Protein AF-A0A0F9GWJ4-F1 (afdb_monomer)

Mean predicted aligned error: 9.99 Å

Solvent-accessible surface area (backbone atoms only — not comparable to full-atom values): 14730 Å² total; per-residue (Å²): 130,81,47,69,64,54,53,50,53,49,40,57,47,29,61,54,51,45,56,40,60,73,47,30,56,54,44,42,51,36,42,28,70,36,52,95,46,54,58,68,39,32,40,27,42,35,68,70,40,63,84,60,78,48,73,39,38,70,67,55,36,47,72,62,52,23,44,72,47,91,86,64,80,62,38,60,34,72,42,83,43,76,50,74,48,76,45,79,54,97,89,40,81,43,80,50,72,52,69,51,71,43,76,45,56,28,39,37,55,91,45,39,50,65,54,84,70,79,74,71,88,72,66,75,47,82,76,56,52,92,50,57,48,58,52,54,51,48,47,36,47,73,72,61,25,46,79,42,48,75,87,72,94,69,88,60,63,49,50,64,50,96,56,33,37,38,41,45,65,87,46,54,63,64,56,38,33,51,38,52,40,24,36,48,20,35,57,61,60,65,66,61,92,91,58,66,60,67,60,52,52,39,39,9,51,52,14,21,49,24,48,38,42,52,46,64,36,72,52,68,86,78,76,45,93,53,59,77,77,55,58,62,55,63,56,53,63,75,37,38,65,50,30,46,52,24,27,36,56,53,48,55,44,47,54,56,50,66,76,74,110

pLDDT: mean 81.12, std 15.19, range [34.44, 97.75]

Secondary structure (DSSP, 8-state):
---HHHHHHHHHHHHHHTTSHHHHHHHHHHHHHTTTS-HHHHHHHHHH-TT---EEEHHHHHHTTEEEPTTPPPEEEEEEEEEEEEEEETTEEEEEEEEEEEEEEEEEGGGEEESPPPPP------SS-TTHHHHHHHHHHHTTPEEE----S--SSEEEETTEEEE-TTS-HHHHHHHHHHHHHHHHTT--TTS-HHHHHHHHHHHHHHHHHHTT---HHHH-TTGGGS--HHHHHHHHHHHHHHHHHHHHHHHHHHHH-

Sequence (261 aa):
MDSRAAIIERLERGFQEVQDSERFQDYLSTCARFHNYSAHNTILIWSQHPTATRVAGFHTWRKLGRHVLKGEKGIGILAPRPYRRTEEKDGEEEVIEGCYFKPVHVFDVSQTDGKELPAAPVTELDGSDDGLFASLAAIATGEGIALDRTPNASSANGFYRPGTIWVKPEASPLMATKTLAHELGHHFAGHVSGQCRGEQETIAEAVAYIVLAYVGIDAGSYSFGYLASWSDPKVFRAKLGEIHAAANRIIDGLETYAEAA

InterPro domains:
  IPR013610 ArdC, N-terminal ssDNA binding domain [PF08401] (6-107)

Nearest PDB structures (foldseek):
  6i89-assembly1_A  TM=5.993E-01  e=3.970E-09  Escherichia coli
  8slm-assembly1_A-2  TM=5.069E-01  e=6.443E-02  Deinococcus geothermalis DSM 11300
  8ekm-assembly1_E  TM=4.709E-01  e=8.933E+00  Clostridioides difficile R20291
  5m3h-assembly1_B  TM=2.096E-01  e=1.617E+00  Influenza A virus

Organism: NCBI:txid412755

Foldseek 3Di:
DCPPVNLVVLLVVLLVQCLPLVLVLLLLLLLLQPLVDALSQSSLCCSVPSPFRDKDAQVVCVVVFKHFDPPDDFRKGWDKDWDWDWDQDPNDTDIDIDIDTDIDTIDGPVRIDGDDDPDDPLPPPVLDLVCLLVLLCVLCVVVQAAEAADDDPDPDQWAEDVRYIYGHNPDDSVSSNLSSQLNLQLVQLVHDPPDDPLLSSLLSNSLSSSLCSNNVNPPPVPDDPCNNPRDPSVSCSVCVSSSSRSSSSSVVSSVVVVVVD

Radius of gyration: 20.89 Å; Cα contacts (8 Å, |Δi|>4): 362; chains: 1; bounding box: 52×51×59 Å

Structure (mmCIF, N/CA/C/O backbone):
data_AF-A0A0F9GWJ4-F1
#
_entry.id   AF-A0A0F9GWJ4-F1
#
loop_
_atom_site.group_PDB
_atom_site.id
_atom_site.type_symbol
_atom_site.label_atom_id
_atom_site.label_alt_id
_atom_site.label_comp_id
_atom_site.label_asym_id
_atom_site.label_entity_id
_atom_site.label_seq_id
_atom_site.pdbx_PDB_ins_code
_atom_site.Cartn_x
_atom_site.Cartn_y
_atom_site.Cartn_z
_atom_site.occupancy
_atom_site.B_iso_or_equiv
_atom_site.auth_seq_id
_atom_site.auth_comp_id
_atom_site.auth_asym_id
_atom_site.auth_atom_id
_atom_site.pdbx_PDB_model_num
ATOM 1 N N . MET A 1 1 ? -11.751 -6.708 26.544 1.00 43.91 1 MET A N 1
ATOM 2 C CA . MET A 1 1 ? -11.306 -5.422 25.968 1.00 43.91 1 MET A CA 1
ATOM 3 C C . MET A 1 1 ? -9.815 -5.554 25.745 1.00 43.91 1 MET A C 1
ATOM 5 O O . MET A 1 1 ? -9.105 -5.599 26.740 1.00 43.91 1 MET A O 1
ATOM 9 N N . ASP A 1 2 ? -9.349 -5.693 24.502 1.00 57.19 2 ASP A N 1
ATOM 10 C CA . ASP A 1 2 ? -7.904 -5.612 24.251 1.00 57.19 2 ASP A CA 1
ATOM 11 C C . ASP A 1 2 ? -7.466 -4.177 24.575 1.00 57.19 2 ASP A C 1
ATOM 13 O O . ASP A 1 2 ? -7.995 -3.205 24.026 1.00 57.19 2 ASP A O 1
ATOM 17 N N . SER A 1 3 ? -6.585 -4.039 25.565 1.00 75.50 3 SER A N 1
ATOM 18 C CA . SER A 1 3 ? -6.035 -2.748 25.967 1.00 75.50 3 SER A CA 1
ATOM 19 C C . SER A 1 3 ? -5.199 -2.173 24.816 1.00 75.50 3 SER A C 1
ATOM 21 O O . SER A 1 3 ? -4.724 -2.905 23.948 1.00 75.50 3 SER A O 1
ATOM 23 N N . ARG A 1 4 ? -4.972 -0.851 24.792 1.00 75.88 4 ARG A N 1
ATOM 24 C CA . ARG A 1 4 ? -4.049 -0.229 23.820 1.00 75.88 4 ARG A CA 1
ATOM 25 C C . ARG A 1 4 ? -2.688 -0.943 23.798 1.00 75.88 4 ARG A C 1
ATOM 27 O O . ARG A 1 4 ? -2.120 -1.104 22.727 1.00 75.88 4 ARG A O 1
ATOM 34 N N . ALA A 1 5 ? -2.216 -1.401 24.959 1.00 78.00 5 ALA A N 1
ATOM 35 C CA . ALA A 1 5 ? -0.990 -2.180 25.084 1.00 78.00 5 ALA A CA 1
ATOM 36 C C . ALA A 1 5 ? -1.065 -3.521 24.334 1.00 78.00 5 ALA A C 1
ATOM 38 O O . ALA A 1 5 ? -0.146 -3.830 23.591 1.00 78.00 5 ALA A O 1
ATOM 39 N N . ALA A 1 6 ? -2.172 -4.264 24.436 1.00 79.94 6 ALA A N 1
ATOM 40 C CA . ALA A 1 6 ? -2.344 -5.533 23.722 1.00 79.94 6 ALA A CA 1
ATOM 41 C C . ALA A 1 6 ? -2.355 -5.363 22.190 1.00 79.94 6 ALA A C 1
ATOM 43 O O . ALA A 1 6 ? -1.804 -6.192 21.468 1.00 79.94 6 ALA A O 1
ATOM 44 N N . ILE A 1 7 ? -2.939 -4.270 21.679 1.00 78.50 7 ILE A N 1
ATOM 45 C CA . ILE A 1 7 ? -2.887 -3.947 20.242 1.00 78.50 7 ILE A CA 1
ATOM 46 C C . ILE A 1 7 ? -1.464 -3.591 19.802 1.00 78.50 7 ILE A C 1
ATOM 48 O O . ILE A 1 7 ? -1.045 -4.010 18.728 1.00 78.50 7 ILE A O 1
ATOM 52 N N . ILE A 1 8 ? -0.711 -2.854 20.624 1.00 73.81 8 ILE A N 1
ATOM 53 C CA . ILE A 1 8 ? 0.695 -2.532 20.339 1.00 73.81 8 ILE A CA 1
ATOM 54 C C . ILE A 1 8 ? 1.556 -3.803 20.359 1.00 73.81 8 ILE A C 1
ATOM 56 O O . ILE A 1 8 ? 2.319 -4.025 19.427 1.00 73.81 8 ILE A O 1
ATOM 60 N N . GLU A 1 9 ? 1.383 -4.678 21.348 1.00 79.31 9 GLU A N 1
ATOM 61 C CA . GLU A 1 9 ? 2.102 -5.955 21.421 1.00 79.31 9 GLU A CA 1
ATOM 62 C C . GLU A 1 9 ? 1.785 -6.849 20.210 1.00 79.31 9 GLU A C 1
ATOM 64 O O . GLU A 1 9 ? 2.671 -7.474 19.626 1.00 79.31 9 GLU A O 1
ATOM 69 N N . ARG A 1 10 ? 0.517 -6.890 19.778 1.00 82.00 10 ARG A N 1
ATOM 70 C CA . ARG A 1 10 ? 0.129 -7.633 18.572 1.00 82.00 10 ARG A CA 1
ATOM 71 C C . ARG A 1 10 ? 0.742 -7.037 17.313 1.00 82.00 10 ARG A C 1
ATOM 73 O O . ARG A 1 10 ? 1.196 -7.788 16.459 1.00 82.00 10 ARG A O 1
ATOM 80 N N . LEU A 1 11 ? 0.774 -5.714 17.207 1.00 72.81 11 LEU A N 1
ATOM 81 C CA . LEU A 1 11 ? 1.446 -5.025 16.114 1.00 72.81 11 LEU A CA 1
ATOM 82 C C . LEU A 1 11 ? 2.938 -5.397 16.073 1.00 72.81 11 LEU A C 1
ATOM 84 O O . LEU A 1 11 ? 3.443 -5.769 15.019 1.00 72.81 11 LEU A O 1
ATOM 88 N N . GLU A 1 12 ? 3.630 -5.362 17.215 1.00 72.50 12 GLU A N 1
ATOM 89 C CA . GLU A 1 12 ? 5.045 -5.740 17.328 1.00 72.50 12 GLU A CA 1
ATOM 90 C C . GLU A 1 12 ? 5.312 -7.198 16.948 1.00 72.50 12 GLU A C 1
ATOM 92 O O . GLU A 1 12 ? 6.316 -7.475 16.290 1.00 72.50 12 GLU A O 1
ATOM 97 N N . ARG A 1 13 ? 4.410 -8.107 17.328 1.00 78.75 13 ARG A N 1
ATOM 98 C CA . ARG A 1 13 ? 4.458 -9.523 16.950 1.00 78.75 13 ARG A CA 1
ATOM 99 C C . ARG A 1 13 ? 4.202 -9.725 15.463 1.00 78.75 13 ARG A C 1
ATOM 101 O O . ARG A 1 13 ? 4.962 -10.433 14.820 1.00 78.75 13 ARG A O 1
ATOM 108 N N . GLY A 1 14 ? 3.209 -9.040 14.896 1.00 71.25 14 GLY A N 1
ATOM 109 C CA . GLY A 1 14 ? 2.966 -9.051 13.455 1.00 71.25 14 GLY A CA 1
ATOM 110 C C . GLY A 1 14 ? 4.211 -8.608 12.684 1.00 71.25 14 GLY A C 1
ATOM 111 O O . GLY A 1 14 ? 4.626 -9.272 11.744 1.00 71.25 14 GLY A O 1
ATOM 112 N N . PHE A 1 15 ? 4.902 -7.565 13.150 1.00 69.06 15 PHE A N 1
ATOM 113 C CA . PHE A 1 15 ? 6.192 -7.169 12.578 1.00 69.06 15 PHE A CA 1
ATOM 114 C C . PHE A 1 15 ? 7.291 -8.241 12.673 1.00 69.06 15 PHE A C 1
ATOM 116 O O . PHE A 1 15 ? 8.196 -8.222 11.844 1.00 69.06 15 PHE A O 1
ATOM 123 N N . GLN A 1 16 ? 7.274 -9.112 13.686 1.00 70.44 16 GLN A N 1
ATOM 124 C CA . GLN A 1 16 ? 8.218 -10.231 13.803 1.00 70.44 16 GLN A CA 1
ATOM 125 C C . GLN A 1 16 ? 7.841 -11.375 12.857 1.00 70.44 16 GLN A C 1
ATOM 127 O O . GLN A 1 16 ? 8.712 -11.913 12.193 1.00 70.44 16 GLN A O 1
ATOM 132 N N . GLU A 1 17 ? 6.555 -11.703 12.743 1.00 71.25 17 GLU A N 1
ATOM 133 C CA . GLU A 1 17 ? 6.066 -12.782 11.874 1.00 71.25 17 GLU A CA 1
ATOM 134 C C . G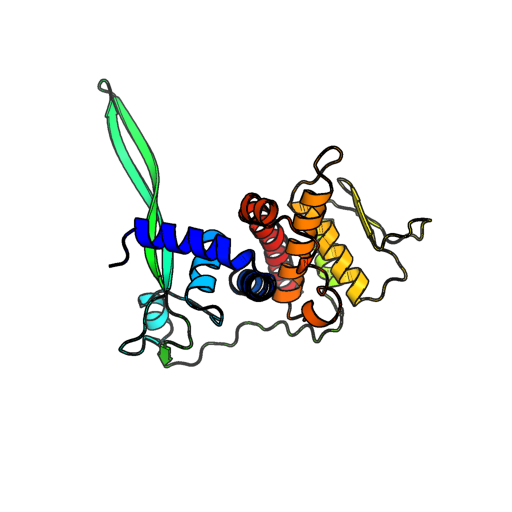LU A 1 17 ? 6.270 -12.469 10.384 1.00 71.25 17 GLU A C 1
ATOM 136 O O . GLU A 1 17 ? 6.549 -13.366 9.600 1.00 71.25 17 GLU A O 1
ATOM 141 N N . VAL A 1 18 ? 6.208 -11.194 9.982 1.00 66.44 18 VAL A N 1
ATOM 142 C CA . VAL A 1 18 ? 6.538 -10.759 8.609 1.00 66.44 18 VAL A CA 1
ATOM 143 C C . VAL A 1 18 ? 7.999 -11.069 8.238 1.00 66.44 18 VAL A C 1
ATOM 145 O O . VAL A 1 18 ? 8.335 -11.101 7.060 1.00 66.44 18 VAL A O 1
ATOM 148 N N . GLN A 1 19 ? 8.880 -11.321 9.213 1.00 63.44 19 GLN A N 1
ATOM 149 C CA . GLN A 1 19 ? 10.277 -11.683 8.952 1.00 63.44 19 GLN A CA 1
ATOM 150 C C . GLN A 1 19 ? 10.434 -13.124 8.438 1.00 63.44 19 GLN A C 1
ATOM 152 O O . GLN A 1 19 ? 11.491 -13.461 7.901 1.00 63.44 19 GLN A O 1
ATOM 157 N N . ASP A 1 20 ? 9.389 -13.949 8.549 1.00 64.62 20 ASP A N 1
ATOM 158 C CA . ASP A 1 20 ? 9.350 -15.292 7.984 1.00 64.62 20 ASP A CA 1
ATOM 159 C C . ASP A 1 20 ? 8.936 -15.224 6.504 1.00 64.62 20 ASP A C 1
ATOM 161 O O . ASP A 1 20 ? 7.876 -14.705 6.159 1.00 64.62 20 ASP A O 1
ATOM 165 N N . SER A 1 21 ? 9.764 -15.760 5.603 1.00 59.50 21 SER A N 1
ATOM 166 C CA . SER A 1 21 ? 9.603 -15.562 4.148 1.00 59.50 21 SER A CA 1
ATOM 167 C C . SER A 1 21 ? 8.242 -15.978 3.557 1.00 59.50 21 SER A C 1
ATOM 169 O O . SER A 1 21 ? 7.757 -15.316 2.643 1.00 59.50 21 SER A O 1
ATOM 171 N N . GLU A 1 22 ? 7.592 -17.020 4.086 1.00 65.31 22 GLU A N 1
ATOM 172 C CA . GLU A 1 22 ? 6.240 -17.422 3.658 1.00 65.31 22 GLU A CA 1
ATOM 173 C C . GLU A 1 22 ? 5.179 -16.413 4.129 1.00 65.31 22 GLU A C 1
ATOM 175 O O . GLU A 1 22 ? 4.321 -15.977 3.364 1.00 65.31 22 GLU A O 1
ATOM 180 N N . ARG A 1 23 ? 5.290 -15.956 5.381 1.00 71.88 23 ARG A N 1
ATOM 181 C CA . ARG A 1 23 ? 4.406 -14.946 5.983 1.00 71.88 23 ARG A CA 1
ATOM 182 C C . ARG A 1 23 ? 4.552 -13.580 5.321 1.00 71.88 23 ARG A C 1
ATOM 184 O O . ARG A 1 23 ? 3.590 -12.816 5.254 1.00 71.88 23 ARG A O 1
ATOM 191 N N . PHE A 1 24 ? 5.739 -13.286 4.810 1.00 69.19 24 PHE A N 1
ATOM 192 C CA . PHE A 1 24 ? 6.038 -12.058 4.094 1.00 69.19 24 PHE A CA 1
ATOM 193 C C . PHE A 1 24 ? 5.190 -11.898 2.824 1.00 69.19 24 PHE A C 1
ATOM 195 O O . PHE A 1 24 ? 4.622 -10.832 2.596 1.00 69.19 24 PHE A O 1
ATOM 202 N N . GLN A 1 25 ? 5.043 -12.957 2.023 1.00 69.56 25 GLN A N 1
ATOM 203 C CA . GLN A 1 25 ? 4.233 -12.913 0.798 1.00 69.56 25 GLN A CA 1
ATOM 204 C C . GLN A 1 25 ? 2.742 -12.720 1.106 1.00 69.56 25 GLN A C 1
ATOM 206 O O . GLN A 1 25 ? 2.075 -11.893 0.473 1.00 69.56 25 GLN A O 1
ATOM 211 N N . ASP A 1 26 ? 2.232 -13.412 2.130 1.00 74.62 26 ASP A N 1
ATOM 212 C CA . ASP A 1 26 ? 0.865 -13.215 2.630 1.00 74.62 26 ASP A CA 1
ATOM 213 C C . ASP A 1 26 ? 0.637 -11.761 3.065 1.00 74.62 26 ASP A C 1
ATOM 215 O O . ASP A 1 26 ? -0.412 -11.162 2.795 1.00 74.62 26 ASP A O 1
ATOM 219 N N . TYR A 1 27 ? 1.632 -11.181 3.738 1.00 77.88 27 TYR A N 1
ATOM 220 C CA . TYR A 1 27 ? 1.588 -9.805 4.201 1.00 77.88 27 TYR A CA 1
ATOM 221 C C . TYR A 1 27 ? 1.575 -8.802 3.044 1.00 77.88 27 TYR A C 1
ATOM 223 O O . TYR A 1 27 ? 0.693 -7.944 3.005 1.00 77.88 27 TYR A O 1
ATOM 231 N N . LEU A 1 28 ? 2.478 -8.925 2.068 1.00 73.88 28 LEU A N 1
ATOM 232 C CA . LEU A 1 28 ? 2.501 -8.033 0.905 1.00 73.88 28 LEU A CA 1
ATOM 233 C C . LEU A 1 28 ? 1.197 -8.109 0.096 1.00 73.88 28 LEU A C 1
ATOM 235 O O . LEU A 1 28 ? 0.666 -7.086 -0.336 1.00 73.88 28 LEU A O 1
ATOM 239 N N . SER A 1 29 ? 0.622 -9.307 -0.024 1.00 77.31 29 SER A N 1
ATOM 240 C CA . SER A 1 29 ? -0.698 -9.500 -0.636 1.00 77.31 29 SER A CA 1
ATOM 241 C C . SER A 1 29 ? -1.808 -8.805 0.166 1.00 77.31 29 SER A C 1
ATOM 243 O O . SER A 1 29 ? -2.801 -8.339 -0.389 1.00 77.31 29 SER A O 1
ATOM 245 N N . THR A 1 30 ? -1.645 -8.699 1.486 1.00 81.69 30 THR A N 1
ATOM 246 C CA . THR A 1 30 ? -2.564 -7.963 2.362 1.00 81.69 30 THR A CA 1
ATOM 247 C C . THR A 1 30 ? -2.394 -6.447 2.224 1.00 81.69 30 THR A C 1
ATOM 249 O O . THR A 1 30 ? -3.397 -5.736 2.233 1.00 81.69 30 THR A O 1
ATOM 252 N N . CYS A 1 31 ? -1.173 -5.941 2.017 1.00 77.94 31 CYS A N 1
ATOM 253 C CA . CYS A 1 31 ? -0.935 -4.532 1.676 1.00 77.94 31 CYS A CA 1
ATOM 254 C C . CYS A 1 31 ? -1.663 -4.122 0.399 1.00 77.94 31 CYS A C 1
ATOM 256 O O . CYS A 1 31 ? -2.312 -3.083 0.389 1.00 77.94 31 CYS A O 1
ATOM 258 N N . ALA A 1 32 ? -1.627 -4.964 -0.634 1.00 77.75 32 ALA A N 1
ATOM 259 C CA . ALA A 1 32 ? -2.373 -4.725 -1.864 1.00 77.75 32 ALA A CA 1
ATOM 260 C C . ALA A 1 32 ? -3.888 -4.587 -1.601 1.00 77.75 32 ALA A C 1
ATOM 262 O O . ALA A 1 32 ? -4.515 -3.603 -1.995 1.00 77.75 32 ALA A O 1
ATOM 263 N N . ARG A 1 33 ? -4.477 -5.527 -0.846 1.00 82.69 33 ARG A N 1
ATOM 264 C CA . ARG A 1 33 ? -5.917 -5.514 -0.514 1.00 82.69 33 ARG A CA 1
ATOM 265 C C . ARG A 1 33 ? -6.341 -4.327 0.354 1.00 82.69 33 ARG A C 1
ATOM 267 O O . ARG A 1 33 ? -7.445 -3.814 0.195 1.00 82.69 33 ARG A O 1
ATOM 274 N N . PHE A 1 34 ? -5.490 -3.903 1.286 1.00 84.06 34 PHE A N 1
ATOM 275 C CA . PHE A 1 34 ? -5.794 -2.853 2.261 1.00 84.06 34 PHE A CA 1
ATOM 276 C C . PHE A 1 34 ? -4.924 -1.603 2.074 1.00 84.06 34 PHE A C 1
ATOM 278 O O . PHE A 1 34 ? -4.597 -0.946 3.059 1.00 84.06 34 PHE A O 1
ATOM 285 N N . HIS A 1 35 ? -4.596 -1.233 0.832 1.00 79.69 35 HIS A N 1
ATOM 286 C CA . HIS A 1 35 ? -3.796 -0.039 0.510 1.00 79.69 35 HIS A CA 1
ATOM 287 C C . HIS A 1 35 ? -4.394 1.252 1.116 1.00 79.69 35 HIS A C 1
ATOM 289 O O . HIS A 1 35 ? -3.665 2.122 1.583 1.00 79.69 35 HIS A O 1
ATOM 295 N N . ASN A 1 36 ? -5.723 1.325 1.260 1.00 77.88 36 ASN A N 1
ATOM 296 C CA . ASN A 1 36 ? -6.437 2.422 1.932 1.00 77.88 36 ASN A CA 1
ATOM 297 C C . ASN A 1 36 ? -6.301 2.461 3.474 1.00 77.88 36 ASN A C 1
ATOM 299 O O . ASN A 1 36 ? -6.804 3.378 4.130 1.00 77.88 36 ASN A O 1
ATOM 303 N N . TYR A 1 37 ? -5.656 1.469 4.089 1.00 83.06 37 TYR A N 1
ATOM 304 C CA . TYR A 1 37 ? -5.325 1.457 5.514 1.00 83.06 37 TYR A CA 1
ATOM 305 C C . TYR A 1 37 ? -3.866 1.872 5.731 1.00 83.06 37 TYR A C 1
ATOM 307 O O . TYR A 1 37 ? -3.023 1.778 4.850 1.00 83.06 37 TYR A O 1
ATOM 315 N N . SER A 1 38 ? -3.537 2.341 6.937 1.00 79.81 38 SER A N 1
ATOM 316 C CA . SER A 1 38 ? -2.134 2.582 7.291 1.00 79.81 38 SER A CA 1
ATOM 317 C C . SER A 1 38 ? -1.373 1.261 7.406 1.00 79.81 38 SER A C 1
ATOM 319 O O . SER A 1 38 ? -1.942 0.280 7.876 1.00 79.81 38 SER A O 1
ATOM 321 N N . ALA A 1 39 ? -0.067 1.258 7.126 1.00 76.38 39 ALA A N 1
ATOM 322 C CA . ALA A 1 39 ? 0.791 0.075 7.271 1.00 76.38 39 ALA A CA 1
ATOM 323 C C . ALA A 1 39 ? 0.622 -0.660 8.619 1.00 76.38 39 ALA A C 1
ATOM 325 O O . ALA A 1 39 ? 0.576 -1.888 8.676 1.00 76.38 39 ALA A O 1
ATOM 326 N N . HIS A 1 40 ? 0.461 0.099 9.710 1.00 81.00 40 HIS A N 1
ATOM 327 C CA . HIS A 1 40 ? 0.184 -0.447 11.040 1.00 81.00 40 HIS A CA 1
ATOM 328 C C . HIS A 1 40 ? -1.163 -1.178 11.106 1.00 81.00 40 HIS A C 1
ATOM 330 O O . HIS A 1 40 ? -1.248 -2.271 11.660 1.00 81.00 40 HIS A O 1
ATOM 336 N N . ASN A 1 41 ? -2.220 -0.588 10.545 1.00 87.88 41 ASN A N 1
ATOM 337 C CA . ASN A 1 41 ? -3.526 -1.233 10.491 1.00 87.88 41 ASN A CA 1
ATOM 338 C C . ASN A 1 41 ? -3.530 -2.422 9.525 1.00 87.88 41 ASN A C 1
ATOM 340 O O . ASN A 1 41 ? -4.162 -3.422 9.839 1.00 87.88 41 ASN A O 1
ATOM 344 N N . THR A 1 42 ? -2.779 -2.364 8.427 1.00 88.06 42 THR A N 1
ATOM 345 C CA . THR A 1 42 ? -2.577 -3.488 7.506 1.00 88.06 42 THR A CA 1
ATOM 346 C C . THR A 1 42 ? -1.923 -4.676 8.217 1.00 88.06 42 THR A C 1
ATOM 348 O O . THR A 1 42 ? -2.442 -5.786 8.130 1.00 88.06 42 THR A O 1
ATOM 351 N N . ILE A 1 43 ? -0.861 -4.461 9.010 1.00 85.25 43 ILE A N 1
ATOM 352 C CA . ILE A 1 43 ? -0.265 -5.521 9.853 1.00 85.25 43 ILE A CA 1
ATOM 353 C C . ILE A 1 43 ? -1.269 -6.049 10.875 1.00 85.25 43 ILE A C 1
ATOM 355 O O . ILE A 1 43 ? -1.357 -7.257 11.096 1.00 85.25 43 ILE A O 1
ATOM 359 N N . LEU A 1 44 ? -2.018 -5.166 11.534 1.00 88.94 44 LEU A N 1
ATOM 360 C CA . LEU A 1 44 ? -3.007 -5.589 12.523 1.00 88.94 44 LEU A CA 1
ATOM 361 C C . LEU A 1 44 ? -4.109 -6.440 11.887 1.00 88.94 44 LEU A C 1
ATOM 363 O O . LEU A 1 44 ? -4.517 -7.431 12.487 1.00 88.94 44 LEU A O 1
ATOM 367 N N . ILE A 1 45 ? -4.570 -6.092 10.687 1.00 92.50 45 ILE A N 1
ATOM 368 C CA . ILE A 1 45 ? -5.549 -6.886 9.941 1.00 92.50 45 ILE A CA 1
ATOM 369 C C . ILE A 1 45 ? -4.940 -8.237 9.572 1.00 92.50 45 ILE A C 1
ATOM 371 O O . ILE A 1 45 ? -5.497 -9.269 9.939 1.00 92.50 45 ILE A O 1
ATOM 375 N N . TRP A 1 46 ? -3.769 -8.226 8.934 1.00 91.12 46 TRP A N 1
ATOM 376 C CA . TRP A 1 46 ? -3.056 -9.428 8.513 1.00 91.12 46 TRP A CA 1
ATOM 377 C C . TRP A 1 46 ? -2.794 -10.396 9.674 1.00 91.12 46 TRP A C 1
ATOM 379 O O . TRP A 1 46 ? -3.215 -11.545 9.616 1.00 91.12 46 TRP A O 1
ATOM 389 N N . SER A 1 47 ? -2.188 -9.929 10.769 1.00 88.88 47 SER A N 1
ATOM 390 C CA . SER A 1 47 ? -1.819 -10.778 11.918 1.00 88.88 47 SER A CA 1
ATOM 391 C C . SER A 1 47 ? -3.018 -11.420 12.626 1.00 88.88 47 SER A C 1
ATOM 393 O O . SER A 1 47 ? -2.873 -12.416 13.331 1.00 88.88 47 SER A O 1
ATOM 395 N N . GLN A 1 48 ? -4.217 -10.849 12.477 1.00 92.75 48 GLN A N 1
ATOM 396 C CA . GLN A 1 48 ? -5.440 -11.357 13.105 1.00 92.75 48 GLN A CA 1
ATOM 397 C C . GLN A 1 48 ? -6.302 -12.177 12.148 1.00 92.75 48 GLN A C 1
ATOM 399 O O . GLN A 1 48 ? -7.017 -13.069 12.601 1.00 92.75 48 GLN A O 1
ATOM 404 N N . HIS A 1 49 ? -6.269 -11.851 10.857 1.00 91.38 49 HIS A N 1
ATOM 405 C CA . HIS A 1 49 ? -7.105 -12.455 9.830 1.00 91.38 49 HIS A CA 1
ATOM 406 C C . HIS A 1 49 ? -6.409 -12.372 8.452 1.00 91.38 49 HIS A C 1
ATOM 408 O O . HIS A 1 49 ? -6.803 -11.559 7.613 1.00 91.38 49 HIS A O 1
ATOM 414 N N . PRO A 1 50 ? -5.387 -13.209 8.177 1.00 85.69 50 PRO A N 1
ATOM 415 C CA . PRO A 1 50 ? -4.567 -13.112 6.958 1.00 85.69 50 PRO A CA 1
ATOM 416 C C . PRO A 1 50 ? -5.368 -13.213 5.651 1.00 85.69 50 PRO A C 1
ATOM 418 O O . PRO A 1 50 ? -5.017 -12.611 4.639 1.00 85.69 50 PRO A O 1
ATOM 421 N N . THR A 1 51 ? -6.486 -13.940 5.692 1.00 85.88 51 THR A N 1
ATOM 422 C CA . THR A 1 51 ? -7.413 -14.146 4.572 1.00 85.88 51 THR A CA 1
ATOM 423 C C . THR A 1 51 ? -8.473 -13.049 4.449 1.00 85.88 51 THR A C 1
ATOM 425 O O . THR A 1 51 ? -9.429 -13.209 3.696 1.00 85.88 51 THR A O 1
ATOM 428 N N . ALA A 1 52 ? -8.353 -11.945 5.199 1.00 89.56 52 ALA A N 1
ATOM 429 C CA . ALA A 1 52 ? -9.306 -10.845 5.111 1.00 89.56 52 ALA A CA 1
ATOM 430 C C . ALA A 1 52 ? -9.285 -10.231 3.704 1.00 89.56 52 ALA A C 1
ATOM 432 O O . ALA A 1 52 ? -8.223 -9.981 3.124 1.00 89.56 52 ALA A O 1
ATOM 433 N N . THR A 1 53 ? -10.477 -9.972 3.179 1.00 86.56 53 THR A N 1
ATOM 434 C CA . THR A 1 53 ? -10.701 -9.447 1.826 1.00 86.56 53 THR A CA 1
ATOM 435 C C . THR A 1 53 ? -11.381 -8.090 1.851 1.00 86.56 53 THR A C 1
ATOM 437 O O . THR A 1 53 ? -11.111 -7.250 0.997 1.00 86.56 53 THR A O 1
ATOM 440 N N . ARG A 1 54 ? -12.238 -7.835 2.846 1.00 87.50 54 ARG A N 1
ATOM 441 C CA . ARG A 1 54 ? -12.915 -6.549 3.008 1.00 87.50 54 ARG A CA 1
ATOM 442 C C . ARG A 1 54 ? -13.318 -6.364 4.454 1.00 87.50 54 ARG A C 1
ATOM 444 O O . ARG A 1 54 ? -14.180 -7.083 4.945 1.00 87.50 54 ARG A O 1
ATOM 451 N N . VAL A 1 55 ? -12.761 -5.353 5.116 1.00 92.25 55 VAL A N 1
ATOM 452 C CA . VAL A 1 55 ? -13.043 -5.082 6.529 1.00 92.25 55 VAL A CA 1
ATOM 453 C C . VAL A 1 55 ? -13.826 -3.790 6.704 1.00 92.25 55 VAL A C 1
ATOM 455 O O . VAL A 1 55 ? -13.577 -2.791 6.034 1.00 92.25 55 VAL A O 1
ATOM 458 N N . ALA A 1 56 ? -14.780 -3.792 7.631 1.00 89.56 56 ALA A N 1
ATOM 459 C CA . ALA A 1 56 ? -15.488 -2.582 8.025 1.00 89.56 56 ALA A CA 1
ATOM 460 C C . ALA A 1 56 ? -15.947 -2.637 9.486 1.00 89.56 56 ALA A C 1
ATOM 462 O O . ALA A 1 56 ? -16.032 -3.696 10.109 1.00 89.56 56 ALA A O 1
ATOM 463 N N . GLY A 1 57 ? -16.255 -1.471 10.056 1.00 92.50 57 GLY A N 1
ATOM 464 C CA . GLY A 1 57 ? -16.847 -1.390 11.389 1.00 92.50 57 GLY A CA 1
ATOM 465 C C . GLY A 1 57 ? -18.279 -1.933 11.411 1.00 92.50 57 GLY A C 1
ATOM 466 O O . GLY A 1 57 ? -19.007 -1.842 10.424 1.00 92.50 57 GLY A O 1
ATOM 467 N N . PHE A 1 58 ? -18.725 -2.414 12.574 1.00 93.12 58 PHE A N 1
ATOM 468 C CA . PHE A 1 58 ? -20.067 -2.987 12.775 1.00 93.12 58 PHE A CA 1
ATOM 469 C C . PHE A 1 58 ? -21.211 -2.123 12.207 1.00 93.12 58 PHE A C 1
ATOM 471 O O . PHE A 1 58 ? -22.113 -2.615 11.533 1.00 93.12 58 PHE A O 1
ATOM 478 N N . HIS A 1 59 ? -21.167 -0.809 12.448 1.00 91.62 59 HIS A N 1
ATOM 479 C CA . HIS A 1 59 ? -22.184 0.120 11.949 1.00 91.62 59 HIS A CA 1
ATOM 480 C C . HIS A 1 59 ? -22.130 0.303 10.429 1.00 91.62 59 HIS A C 1
ATOM 482 O O . HIS A 1 59 ? -23.174 0.489 9.809 1.00 91.62 59 HIS A O 1
ATOM 488 N N . THR A 1 60 ? -20.941 0.239 9.826 1.00 91.06 60 THR A N 1
ATOM 489 C CA . THR A 1 60 ? -20.782 0.290 8.368 1.00 91.06 60 THR A CA 1
ATOM 490 C C . THR A 1 60 ? -21.413 -0.940 7.730 1.00 91.06 60 THR A C 1
ATOM 492 O O . THR A 1 60 ? -22.197 -0.787 6.800 1.00 91.06 60 THR A O 1
ATOM 495 N N . TRP A 1 61 ? -21.191 -2.134 8.291 1.00 94.94 61 TRP A N 1
ATOM 496 C CA . TRP A 1 61 ? -21.865 -3.344 7.817 1.00 94.94 61 TRP A CA 1
ATOM 497 C C . TRP A 1 61 ? -23.386 -3.228 7.879 1.00 94.94 61 TRP A C 1
ATOM 499 O O . TRP A 1 61 ? -24.053 -3.472 6.875 1.00 94.94 61 TRP A O 1
ATOM 509 N N . ARG A 1 62 ? -23.932 -2.729 8.998 1.00 92.62 62 ARG A N 1
ATOM 510 C CA . ARG A 1 62 ? -25.379 -2.484 9.126 1.00 92.62 62 ARG A CA 1
ATOM 511 C C . ARG A 1 62 ? -25.919 -1.531 8.062 1.00 92.62 62 ARG A C 1
ATOM 513 O O . ARG A 1 62 ? -26.992 -1.785 7.522 1.00 92.62 62 ARG A O 1
ATOM 520 N N . LYS A 1 63 ? -25.188 -0.457 7.739 1.00 91.44 63 LYS A N 1
ATOM 521 C CA . LYS A 1 63 ? -25.563 0.479 6.663 1.00 91.44 63 LYS A CA 1
ATOM 522 C C . LYS A 1 63 ? -25.559 -0.188 5.285 1.00 91.44 63 LYS A C 1
ATOM 524 O O . LYS A 1 63 ? -26.423 0.115 4.473 1.00 91.44 63 LYS A O 1
ATOM 529 N N . LEU A 1 64 ? -24.639 -1.123 5.052 1.00 88.56 64 LEU A N 1
ATOM 530 C CA . LEU A 1 64 ? -24.561 -1.927 3.828 1.00 88.56 64 LEU A CA 1
ATOM 531 C C . LEU A 1 64 ? -25.603 -3.062 3.777 1.00 88.56 64 LEU A C 1
ATOM 533 O O . LEU A 1 64 ? -25.594 -3.865 2.851 1.00 88.56 64 LEU A O 1
ATOM 537 N N . GLY A 1 65 ? -26.515 -3.152 4.753 1.00 91.75 65 GLY A N 1
ATOM 538 C CA . GLY A 1 65 ? -27.518 -4.217 4.810 1.00 91.75 65 GLY A CA 1
ATOM 539 C C . GLY A 1 65 ? -26.937 -5.583 5.179 1.00 91.75 65 GLY A C 1
ATOM 540 O O . GLY A 1 65 ? -27.533 -6.608 4.846 1.00 91.75 65 GLY A O 1
ATOM 541 N N . ARG A 1 66 ? -25.783 -5.594 5.855 1.00 96.31 66 ARG A N 1
ATOM 542 C CA . ARG A 1 66 ? -25.137 -6.785 6.410 1.00 96.31 66 ARG A CA 1
ATOM 543 C C . ARG A 1 66 ? -25.074 -6.703 7.932 1.00 96.31 66 ARG A C 1
ATOM 545 O O . ARG A 1 66 ? -25.128 -5.626 8.525 1.00 96.31 66 ARG A O 1
ATOM 552 N N . HIS A 1 67 ? -24.956 -7.840 8.591 1.00 95.19 67 HIS A N 1
ATOM 553 C CA . HIS A 1 67 ? -24.840 -7.936 10.036 1.00 95.19 67 HIS A CA 1
ATOM 554 C C . HIS A 1 67 ? -23.725 -8.908 10.397 1.00 95.19 67 HIS A C 1
ATOM 556 O O . HIS A 1 67 ? -23.538 -9.921 9.735 1.00 95.19 67 HIS A O 1
ATOM 562 N N . VAL A 1 68 ? -22.962 -8.575 11.436 1.00 96.38 68 VAL A N 1
ATOM 563 C CA . VAL A 1 68 ? -21.903 -9.454 11.943 1.00 96.38 68 VAL A CA 1
ATOM 564 C C . VAL A 1 68 ? -22.545 -10.672 12.600 1.00 96.38 68 VAL A C 1
ATOM 566 O O . VAL A 1 68 ? -23.480 -10.523 13.395 1.00 96.38 68 VAL A O 1
ATOM 569 N N . LEU A 1 69 ? -22.042 -11.859 12.267 1.00 96.31 69 LEU A N 1
ATOM 570 C CA . LEU A 1 69 ? -22.527 -13.118 12.816 1.00 96.31 69 LEU A CA 1
ATOM 571 C C . LEU A 1 69 ? -22.251 -13.198 14.325 1.00 96.31 69 LEU A C 1
ATOM 573 O O . LEU A 1 69 ? -21.272 -12.667 14.858 1.00 96.31 69 LEU A O 1
ATOM 577 N N . LYS A 1 70 ? -23.156 -13.850 15.056 1.00 94.56 70 LYS A N 1
ATOM 578 C CA . LYS A 1 70 ? -23.037 -13.970 16.512 1.00 94.56 70 LYS A CA 1
ATOM 579 C C . LYS A 1 70 ? -21.835 -14.849 16.865 1.00 94.56 70 LYS A C 1
ATOM 581 O O . LYS A 1 70 ? -21.780 -16.001 16.462 1.00 94.56 70 LYS A O 1
ATOM 586 N N . GLY A 1 71 ? -20.945 -14.328 17.708 1.00 93.19 71 GLY A N 1
ATOM 587 C CA . GLY A 1 71 ? -19.755 -15.049 18.176 1.00 93.19 71 GLY A CA 1
ATOM 588 C C . GLY A 1 71 ? -18.479 -14.714 17.403 1.00 93.19 71 GLY A C 1
ATOM 589 O O . GLY A 1 71 ? -17.402 -15.097 17.851 1.00 93.19 71 GLY A O 1
ATOM 590 N N . GLU A 1 72 ? -18.581 -13.948 16.316 1.00 94.69 72 GLU A N 1
ATOM 591 C CA . GLU A 1 72 ? -17.423 -13.509 15.542 1.00 94.69 72 GLU A CA 1
ATOM 592 C C . GLU A 1 72 ? -16.485 -12.609 16.345 1.00 94.69 72 GLU A C 1
ATOM 594 O O . GLU A 1 72 ? -16.903 -11.695 17.069 1.00 94.69 72 GLU A O 1
ATOM 599 N N . LYS A 1 73 ? -15.183 -12.855 16.190 1.00 93.69 73 LYS A N 1
ATOM 600 C CA . LYS A 1 73 ? -14.137 -12.077 16.850 1.00 93.69 73 LYS A CA 1
ATOM 601 C C . LYS A 1 73 ? -13.752 -10.892 15.970 1.00 93.69 73 LYS A C 1
ATOM 603 O O . LYS A 1 73 ? -13.321 -11.072 14.838 1.00 93.69 73 LYS A O 1
ATOM 608 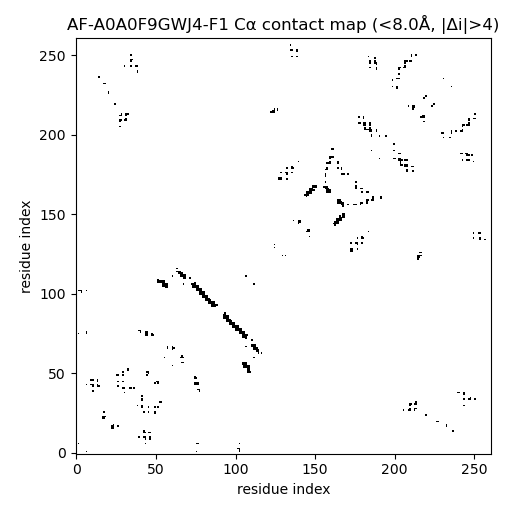N N . GLY A 1 74 ? -13.878 -9.680 16.507 1.00 93.19 74 GLY A N 1
ATOM 609 C CA . GLY A 1 74 ? -13.467 -8.471 15.795 1.00 93.19 74 GLY A CA 1
ATOM 610 C C . GLY A 1 74 ? -11.949 -8.372 15.631 1.00 93.19 74 GLY A C 1
ATOM 611 O O . GLY A 1 74 ? -11.191 -8.736 16.531 1.00 93.19 74 GLY A O 1
ATOM 612 N N . ILE A 1 75 ? -11.528 -7.809 14.505 1.00 95.31 75 ILE A N 1
ATOM 613 C CA . ILE A 1 75 ? -10.145 -7.464 14.175 1.00 95.31 75 ILE A CA 1
ATOM 614 C C . ILE A 1 75 ? -9.841 -6.097 14.796 1.00 95.31 75 ILE A C 1
ATOM 616 O O . ILE A 1 75 ? -10.472 -5.093 14.452 1.00 95.31 75 ILE A O 1
ATOM 620 N N . GLY A 1 76 ? -8.903 -6.047 15.742 1.00 94.69 76 GLY A N 1
ATOM 621 C CA . GLY A 1 76 ? -8.523 -4.803 16.412 1.00 94.69 76 GLY A CA 1
ATOM 622 C C . GLY A 1 76 ? -7.634 -3.922 15.532 1.00 94.69 76 GLY A C 1
ATOM 623 O O . GLY A 1 76 ? -6.585 -4.381 15.096 1.00 94.69 76 GLY A O 1
ATOM 624 N N . ILE A 1 77 ? -8.016 -2.662 15.314 1.00 91.25 77 ILE A N 1
ATOM 625 C CA . ILE A 1 77 ? -7.240 -1.653 14.570 1.00 91.25 77 ILE A CA 1
ATOM 626 C C . ILE A 1 77 ? -7.102 -0.353 15.374 1.00 91.25 77 ILE A C 1
ATOM 628 O O . ILE A 1 77 ? -7.824 -0.125 16.349 1.00 91.25 77 ILE A O 1
ATOM 632 N N . LEU A 1 78 ? -6.207 0.536 14.945 1.00 85.81 78 LEU A N 1
ATOM 633 C CA . LEU A 1 78 ? -6.018 1.867 15.519 1.00 85.81 78 LEU A CA 1
ATOM 634 C C . LEU A 1 78 ? -6.730 2.920 14.663 1.00 85.81 78 LEU A C 1
ATOM 636 O O . LEU A 1 78 ? -6.334 3.191 13.531 1.00 85.81 78 LEU A O 1
ATOM 640 N N . ALA A 1 79 ? -7.772 3.543 15.216 1.00 84.19 79 ALA A N 1
ATOM 641 C CA . ALA A 1 79 ? -8.480 4.638 14.557 1.00 84.19 79 ALA A CA 1
ATOM 642 C C . ALA A 1 79 ? -8.040 6.001 15.116 1.00 84.19 79 ALA A C 1
ATOM 644 O O . ALA A 1 79 ? -7.978 6.146 16.347 1.00 84.19 79 ALA A O 1
ATOM 645 N N . PRO A 1 80 ? -7.785 7.005 14.255 1.00 81.25 80 PRO A N 1
ATOM 646 C CA . PRO A 1 80 ? -7.471 8.355 14.698 1.00 81.25 80 PRO A CA 1
ATOM 647 C C . PRO A 1 80 ? -8.675 8.984 15.410 1.00 81.25 80 PRO A C 1
ATOM 649 O O . PRO A 1 80 ? -9.832 8.817 15.012 1.00 81.25 80 PRO A O 1
ATOM 652 N N . ARG A 1 81 ? -8.400 9.706 16.492 1.00 87.00 81 ARG A N 1
ATOM 653 C CA . ARG A 1 81 ? -9.350 10.509 17.260 1.00 87.00 81 ARG A CA 1
ATOM 654 C C . ARG A 1 81 ? -8.768 11.915 17.382 1.00 87.00 81 ARG A C 1
ATOM 656 O O . ARG A 1 81 ? -8.028 12.175 18.337 1.00 87.00 81 ARG A O 1
ATOM 663 N N . PRO A 1 82 ? -9.058 12.797 16.407 1.00 82.62 82 PRO A N 1
ATOM 664 C CA . PRO A 1 82 ? -8.677 14.191 16.526 1.00 82.62 82 PRO A CA 1
ATOM 665 C C . PRO A 1 82 ? -9.377 14.794 17.744 1.00 82.62 82 PRO A C 1
ATOM 667 O O . PRO A 1 82 ? -10.520 14.448 18.060 1.00 82.62 82 PRO A O 1
ATOM 670 N N . TYR A 1 83 ? -8.675 15.672 18.440 1.00 87.31 83 TYR A N 1
ATOM 671 C CA . TYR A 1 83 ? -9.203 16.438 19.552 1.00 87.31 83 TYR A CA 1
ATOM 672 C C . TYR A 1 83 ? -8.708 17.874 19.455 1.00 87.31 83 TYR A C 1
ATOM 674 O O . TYR A 1 83 ? -7.629 18.154 18.935 1.00 87.31 83 TYR A O 1
ATOM 682 N N . ARG A 1 84 ? -9.518 18.769 20.002 1.00 92.50 84 ARG A N 1
ATOM 683 C CA . ARG A 1 84 ? -9.200 20.174 20.197 1.00 92.50 84 ARG A CA 1
ATOM 684 C C . ARG A 1 84 ? -9.596 20.518 21.621 1.00 92.50 84 ARG A C 1
ATOM 686 O O . ARG A 1 84 ? -10.721 20.219 22.022 1.00 92.50 84 ARG A O 1
ATOM 693 N N . ARG A 1 85 ? -8.673 21.085 22.387 1.00 90.88 85 ARG A N 1
ATOM 694 C CA . ARG A 1 85 ? -8.926 21.568 23.747 1.00 90.88 85 ARG A CA 1
ATOM 695 C C . ARG A 1 85 ? -8.296 22.941 23.920 1.00 90.88 85 ARG A C 1
ATOM 697 O O . ARG A 1 85 ? -7.255 23.204 23.330 1.00 90.88 85 ARG A O 1
ATOM 704 N N . THR A 1 86 ? -8.922 23.779 24.727 1.00 91.25 86 THR A N 1
ATOM 705 C CA . THR A 1 86 ? -8.349 25.058 25.146 1.00 91.25 86 THR A CA 1
ATOM 706 C C . THR A 1 86 ? -7.751 24.864 26.532 1.00 91.25 86 THR A C 1
ATOM 708 O O . THR A 1 86 ? -8.417 24.303 27.404 1.00 91.25 86 THR A O 1
ATOM 711 N N . GLU A 1 87 ? -6.500 25.267 26.721 1.00 90.25 87 GLU A N 1
ATOM 712 C CA . GLU A 1 87 ? -5.823 25.277 28.019 1.00 90.25 87 GLU A CA 1
ATOM 713 C C . GLU A 1 87 ? -5.422 26.711 28.356 1.00 90.25 87 GLU A C 1
ATOM 715 O O . GLU A 1 87 ? -4.949 27.441 27.493 1.00 90.25 87 GLU A O 1
ATOM 720 N N . GLU A 1 88 ? -5.626 27.123 29.604 1.00 86.25 88 GLU A N 1
ATOM 721 C CA . GLU A 1 88 ? -5.153 28.421 30.079 1.00 86.25 88 GLU A CA 1
ATOM 722 C C . GLU A 1 88 ? -3.725 28.262 30.596 1.00 86.25 88 GLU A C 1
ATOM 724 O O . GLU A 1 88 ? -3.452 27.430 31.470 1.00 86.25 88 GLU A O 1
ATOM 729 N N . LYS A 1 89 ? -2.807 29.047 30.038 1.00 82.75 89 LYS A N 1
ATOM 730 C CA . LYS A 1 89 ? -1.392 29.018 30.386 1.00 82.75 89 LYS A CA 1
ATOM 731 C C . LYS A 1 89 ? -0.913 30.450 30.554 1.00 82.75 89 LYS A C 1
ATOM 733 O O . LYS A 1 89 ? -1.030 31.258 29.643 1.00 82.75 89 LYS A O 1
ATOM 738 N N . ASP A 1 90 ? -0.446 30.775 31.756 1.00 83.56 90 ASP A N 1
ATOM 739 C CA . ASP A 1 90 ? 0.001 32.125 32.126 1.00 83.56 90 ASP A CA 1
ATOM 740 C C . ASP A 1 90 ? -1.045 33.240 31.881 1.00 83.56 90 ASP A C 1
ATOM 742 O O . ASP A 1 90 ? -0.697 34.394 31.646 1.00 83.56 90 ASP A O 1
ATOM 746 N N . GLY A 1 91 ? -2.340 32.908 31.981 1.00 83.56 91 GLY A N 1
ATOM 747 C CA . GLY A 1 91 ? -3.451 33.845 31.762 1.00 83.56 91 GLY A CA 1
ATOM 748 C C . GLY A 1 91 ? -3.819 34.067 30.291 1.00 83.56 91 GLY A C 1
ATOM 749 O O . GLY A 1 91 ? -4.681 34.896 30.001 1.00 83.56 91 GLY A O 1
ATOM 750 N N . GLU A 1 92 ? -3.196 33.331 29.367 1.00 80.25 92 GLU A N 1
ATOM 751 C CA . GLU A 1 92 ? -3.560 33.290 27.951 1.00 80.25 92 GLU A CA 1
ATOM 752 C C . GLU A 1 92 ? -4.235 31.952 27.607 1.00 80.25 92 GLU A C 1
ATOM 754 O O . GLU A 1 92 ? -3.816 30.882 28.056 1.00 80.25 92 GLU A O 1
ATOM 759 N N . GLU A 1 93 ? -5.303 32.004 26.806 1.00 87.94 93 GLU A N 1
ATOM 760 C CA . GLU A 1 93 ? -5.950 30.804 26.269 1.00 87.94 93 GLU A CA 1
ATOM 761 C C . GLU A 1 93 ? -5.148 30.256 25.080 1.00 87.94 93 GLU A C 1
ATOM 763 O O . GLU A 1 93 ? -5.095 30.860 24.007 1.00 87.94 93 GLU A O 1
ATOM 768 N N . GLU A 1 94 ? -4.563 29.072 25.246 1.00 89.69 94 GLU A N 1
ATOM 769 C CA . GLU A 1 94 ? -3.872 28.330 24.196 1.00 89.69 94 GLU A CA 1
ATOM 770 C C . GLU A 1 94 ? -4.793 27.231 23.637 1.00 89.69 94 GLU A C 1
ATOM 772 O O . GLU A 1 94 ? -5.327 26.391 24.367 1.00 89.69 94 GLU A O 1
ATOM 777 N N . VAL A 1 95 ? -4.984 27.206 22.315 1.00 90.62 95 VAL A N 1
ATOM 778 C CA . VAL A 1 95 ? -5.721 26.129 21.639 1.00 90.62 95 VAL A CA 1
ATOM 779 C C . VAL A 1 95 ? -4.751 25.012 21.274 1.00 90.62 95 VAL A C 1
ATOM 781 O O . VAL A 1 95 ? -3.888 25.181 20.418 1.00 90.62 95 VAL A O 1
ATOM 784 N N . ILE A 1 96 ? -4.950 23.839 21.870 1.00 88.31 96 ILE A N 1
ATOM 785 C CA . ILE A 1 96 ? -4.182 22.632 21.579 1.00 88.31 96 ILE A CA 1
ATOM 786 C C . ILE A 1 96 ? -5.017 21.708 20.703 1.00 88.31 96 ILE A C 1
ATOM 788 O O . ILE A 1 96 ? -6.065 21.192 21.110 1.00 88.31 96 ILE A O 1
ATOM 792 N N . GLU A 1 97 ? -4.505 21.452 19.508 1.00 91.56 97 GLU A N 1
ATOM 793 C CA . GLU A 1 97 ? -5.037 20.464 18.579 1.00 91.56 97 GLU A CA 1
ATOM 794 C C . GLU A 1 97 ? -4.104 19.259 18.514 1.00 91.56 97 GLU A C 1
ATOM 796 O O . GLU A 1 97 ? -2.880 19.376 18.553 1.00 91.56 97 GLU A O 1
ATOM 801 N N . GLY A 1 98 ? -4.687 18.069 18.441 1.00 83.38 98 GLY A N 1
ATOM 802 C CA . GLY A 1 98 ? -3.916 16.843 18.342 1.00 83.38 98 GLY A CA 1
ATOM 803 C C . GLY A 1 98 ? -4.765 15.666 17.906 1.00 83.38 98 GLY A C 1
ATOM 804 O O . GLY A 1 98 ? -5.967 15.771 17.671 1.00 83.38 98 GLY A O 1
ATOM 805 N N . CYS A 1 99 ? -4.130 14.506 17.801 1.00 77.31 99 CYS A N 1
ATOM 806 C CA . CYS A 1 99 ? -4.807 13.262 17.482 1.00 77.31 99 CYS A CA 1
ATOM 807 C C . CYS A 1 99 ? -4.218 12.141 18.328 1.00 77.31 99 CYS A C 1
ATOM 809 O O . CYS A 1 99 ? -3.015 11.893 18.294 1.00 77.31 99 CYS A O 1
ATOM 811 N N . TYR A 1 100 ? -5.072 11.440 19.071 1.00 82.31 100 TYR A N 1
ATOM 812 C CA . TYR A 1 100 ? -4.693 10.174 19.692 1.00 82.31 100 TYR A CA 1
ATOM 813 C C . TYR A 1 100 ? -5.320 9.018 18.918 1.00 82.31 100 TYR A C 1
ATOM 815 O O . TYR A 1 100 ? -6.316 9.180 18.220 1.00 82.31 100 TYR A O 1
ATOM 823 N N . PHE A 1 101 ? -4.751 7.826 19.049 1.00 79.50 101 PHE A N 1
ATOM 824 C CA . PHE A 1 101 ? -5.270 6.636 18.385 1.00 79.50 101 PHE A CA 1
ATOM 825 C C . PHE A 1 101 ? -5.984 5.747 19.394 1.00 79.50 101 PHE A C 1
ATOM 827 O O . PHE A 1 101 ? -5.448 5.434 20.460 1.00 79.50 101 PHE A O 1
ATOM 834 N N . LYS A 1 102 ? -7.209 5.342 19.057 1.00 87.06 102 LYS A N 1
ATOM 835 C CA . LYS A 1 102 ? -8.031 4.466 19.893 1.00 87.06 102 LYS A CA 1
ATOM 836 C C . LYS A 1 102 ? -8.153 3.085 19.244 1.00 87.06 102 LYS A C 1
ATOM 838 O O . LYS A 1 102 ? -8.516 3.025 18.068 1.00 87.06 102 LYS A O 1
ATOM 843 N N . PRO A 1 103 ? -7.955 1.993 20.005 1.00 88.62 103 PRO A N 1
ATOM 844 C CA . PRO A 1 103 ? -8.351 0.659 19.575 1.00 88.62 103 PRO A CA 1
ATOM 845 C C . PRO A 1 103 ? -9.842 0.599 19.227 1.00 88.62 103 PRO A C 1
ATOM 847 O O . PRO A 1 103 ? -10.702 0.922 20.055 1.00 88.62 103 PRO A O 1
ATOM 850 N N . VAL A 1 104 ? -10.158 0.184 18.007 1.00 92.19 104 VAL A N 1
ATOM 851 C CA . VAL A 1 104 ? -11.522 -0.107 17.545 1.00 92.19 104 VAL A CA 1
ATOM 852 C C . VAL A 1 104 ? -11.545 -1.464 16.850 1.00 92.19 104 VAL A C 1
ATOM 854 O O . VAL A 1 104 ? -10.493 -2.019 16.558 1.00 92.19 104 VAL A O 1
ATOM 857 N N . HIS A 1 105 ? -12.737 -2.004 16.602 1.00 94.50 105 HIS A N 1
ATOM 858 C CA . HIS A 1 105 ? -12.888 -3.307 15.956 1.00 94.50 105 HIS A CA 1
ATOM 859 C C . HIS A 1 105 ? -13.568 -3.164 14.600 1.00 94.50 105 HIS A C 1
ATOM 861 O O . HIS A 1 105 ? -14.582 -2.466 14.468 1.00 94.50 105 HIS A O 1
ATOM 867 N N . VAL A 1 106 ? -13.008 -3.860 13.621 1.00 95.12 106 VAL A N 1
ATOM 868 C CA . VAL A 1 106 ? -13.602 -4.110 12.310 1.00 95.12 106 VAL A CA 1
ATOM 869 C C . VAL A 1 106 ? -13.846 -5.607 12.145 1.00 95.12 106 VAL A C 1
ATOM 871 O O . VAL A 1 106 ? -13.370 -6.410 12.944 1.00 95.12 106 VAL A O 1
ATOM 874 N N . PHE A 1 107 ? -14.632 -5.970 11.145 1.00 96.25 107 PHE A N 1
ATOM 875 C CA . PHE A 1 107 ? -14.979 -7.351 10.827 1.00 96.25 107 PHE A CA 1
ATOM 876 C C . PHE A 1 107 ? -14.799 -7.551 9.333 1.00 96.25 107 PHE A C 1
ATOM 878 O O . PHE A 1 107 ? -15.157 -6.648 8.568 1.00 96.25 107 PHE A O 1
ATOM 885 N N . ASP A 1 108 ? -14.250 -8.694 8.939 1.00 95.69 108 ASP A N 1
ATOM 886 C CA . ASP A 1 108 ? -14.187 -9.090 7.536 1.00 95.69 108 ASP A CA 1
ATOM 887 C C . ASP A 1 108 ? -15.587 -9.436 7.001 1.00 95.69 108 ASP A C 1
ATOM 889 O O . ASP A 1 108 ? -16.483 -9.812 7.759 1.00 95.69 108 ASP A O 1
ATOM 893 N N . VAL A 1 109 ? -15.793 -9.312 5.690 1.00 93.25 109 VAL A N 1
ATOM 894 C CA . VAL A 1 109 ? -17.051 -9.669 5.024 1.00 93.25 109 VAL A CA 1
ATOM 895 C C . VAL A 1 109 ? -17.468 -11.117 5.295 1.00 93.25 109 VAL A C 1
ATOM 897 O O . VAL A 1 109 ? -18.660 -11.359 5.488 1.00 93.25 109 VAL A O 1
ATOM 900 N N . SER A 1 110 ? -16.517 -12.054 5.394 1.00 94.38 110 SER A N 1
ATOM 901 C CA . SER A 1 110 ? -16.776 -13.465 5.727 1.00 94.38 110 SER A CA 1
ATOM 902 C C . SER A 1 110 ? -17.374 -13.662 7.125 1.00 94.38 110 SER A C 1
ATOM 904 O O . SER A 1 110 ? -18.044 -14.659 7.372 1.00 94.38 110 SER A O 1
ATOM 906 N N . GLN A 1 111 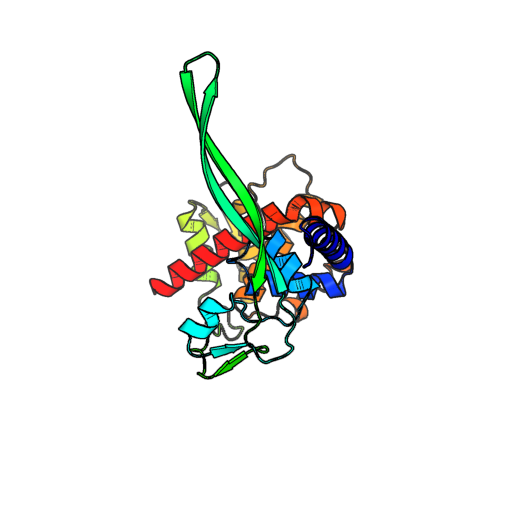? -17.219 -12.678 8.016 1.00 95.94 111 GLN A N 1
ATOM 907 C CA . GLN A 1 111 ? -17.789 -12.660 9.367 1.00 95.94 111 GLN A CA 1
ATOM 908 C C . GLN A 1 111 ? -19.198 -12.044 9.405 1.00 95.94 111 GLN A C 1
ATOM 910 O O . GLN A 1 111 ? -19.737 -11.737 10.474 1.00 95.94 111 GLN A O 1
ATOM 915 N N . THR A 1 112 ? -19.794 -11.777 8.242 1.00 95.25 112 THR A N 1
ATOM 916 C CA . THR A 1 112 ? -21.084 -11.097 8.123 1.00 95.25 112 THR A CA 1
ATOM 917 C C . THR A 1 112 ? -22.041 -11.849 7.218 1.00 95.25 112 THR A C 1
ATOM 919 O O . THR A 1 112 ? -21.628 -12.451 6.232 1.00 95.25 112 THR A O 1
ATOM 922 N N . ASP A 1 113 ? -23.332 -11.706 7.489 1.00 94.56 113 ASP A N 1
ATOM 923 C CA . ASP A 1 113 ? -24.412 -12.177 6.627 1.00 94.56 113 ASP A CA 1
ATOM 924 C C . ASP A 1 113 ? -25.325 -11.013 6.206 1.00 94.56 113 ASP A C 1
ATOM 926 O O . ASP A 1 113 ? -25.401 -9.975 6.872 1.00 94.56 113 ASP A O 1
ATOM 930 N N . GLY A 1 114 ? -26.005 -11.144 5.073 1.00 92.31 114 GLY A N 1
ATOM 931 C CA . GLY A 1 114 ? -26.910 -10.140 4.523 1.00 92.31 114 GLY A CA 1
ATOM 932 C C . GLY A 1 114 ? -26.658 -9.857 3.048 1.00 92.31 114 GLY A C 1
ATOM 933 O O . GLY A 1 114 ? -26.154 -10.704 2.316 1.00 92.31 114 GLY A O 1
ATOM 934 N N . LYS A 1 115 ? -27.027 -8.649 2.606 1.00 86.19 115 LYS A N 1
ATOM 935 C CA . LYS A 1 115 ? -27.021 -8.275 1.182 1.00 86.19 115 LYS A CA 1
ATOM 936 C C . LYS A 1 115 ? -25.667 -8.517 0.533 1.00 86.19 115 LYS A C 1
ATOM 938 O O . LYS A 1 115 ? -24.652 -8.073 1.077 1.00 86.19 115 LYS A O 1
ATOM 943 N N . GLU A 1 116 ? -25.666 -9.163 -0.630 1.00 84.69 116 GLU A N 1
ATOM 944 C CA . GLU A 1 116 ? -24.476 -9.238 -1.473 1.00 84.69 116 GLU A CA 1
ATOM 945 C C . GLU A 1 116 ? -23.918 -7.836 -1.691 1.00 84.69 116 GLU A C 1
ATOM 947 O O . GLU A 1 116 ? -24.650 -6.868 -1.923 1.00 84.69 116 GLU A O 1
ATOM 952 N N . LEU A 1 117 ? -22.608 -7.725 -1.518 1.00 79.12 117 LEU A N 1
ATOM 953 C CA . LEU A 1 117 ? -21.919 -6.488 -1.814 1.00 79.12 117 LEU A CA 1
ATOM 954 C C . LEU A 1 117 ? -21.707 -6.437 -3.324 1.00 79.12 117 LEU A C 1
AT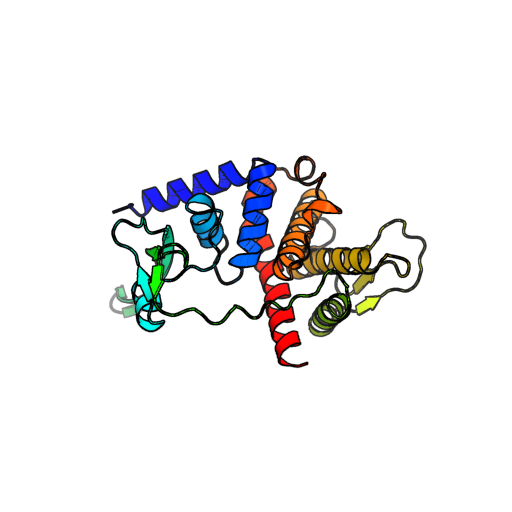OM 956 O O . LEU A 1 117 ? -21.449 -7.487 -3.915 1.00 79.12 117 LEU A O 1
ATOM 960 N N . PRO A 1 118 ? -21.755 -5.246 -3.944 1.00 67.56 118 PRO A N 1
ATOM 961 C CA . PRO A 1 118 ? -21.223 -5.116 -5.287 1.00 67.56 118 PRO A CA 1
ATOM 962 C C . PRO A 1 118 ? -19.798 -5.667 -5.263 1.00 67.56 118 PRO A C 1
ATOM 964 O O . PRO A 1 118 ? -19.036 -5.361 -4.328 1.00 67.56 118 PRO A O 1
ATOM 967 N N . ALA A 1 119 ? -19.482 -6.516 -6.245 1.00 54.12 119 ALA A N 1
ATOM 968 C CA . ALA A 1 119 ? -18.112 -6.930 -6.481 1.00 54.12 119 ALA A CA 1
ATOM 969 C C . ALA A 1 119 ? -17.258 -5.658 -6.470 1.00 54.12 119 ALA A C 1
ATOM 971 O O . ALA A 1 119 ? -17.669 -4.632 -7.026 1.00 54.12 119 ALA A O 1
ATOM 972 N N . ALA A 1 120 ? -16.115 -5.690 -5.776 1.00 50.28 120 ALA A N 1
ATOM 973 C CA . ALA A 1 120 ? -15.118 -4.660 -6.031 1.00 50.28 120 ALA A CA 1
ATOM 974 C C . ALA A 1 120 ? -14.910 -4.628 -7.554 1.00 50.28 120 ALA A C 1
ATOM 976 O O . ALA A 1 120 ? -15.007 -5.701 -8.158 1.00 50.28 120 ALA A O 1
ATOM 977 N N . PRO A 1 121 ? -14.710 -3.459 -8.183 1.00 42.50 121 PRO A N 1
ATOM 978 C CA . PRO A 1 121 ? -14.258 -3.441 -9.562 1.00 42.50 121 PRO A CA 1
ATOM 979 C C . PRO A 1 121 ? -12.959 -4.244 -9.586 1.00 42.50 121 PRO A C 1
ATOM 981 O O . PRO A 1 121 ? -11.908 -3.775 -9.163 1.00 42.50 121 PRO A O 1
ATOM 984 N N . VAL A 1 122 ? -13.065 -5.515 -9.961 1.00 40.03 122 VAL A N 1
ATOM 985 C CA . VAL A 1 122 ? -11.914 -6.304 -10.326 1.00 40.03 122 VAL A CA 1
ATOM 986 C C . VAL A 1 122 ? -11.640 -5.762 -11.704 1.00 40.03 122 VAL A C 1
ATOM 988 O O . VAL A 1 122 ? -12.322 -6.107 -12.668 1.00 40.03 122 VAL A O 1
ATOM 991 N N . THR A 1 123 ? -10.716 -4.816 -11.787 1.00 39.84 123 THR A N 1
ATOM 992 C CA . THR A 1 123 ? -10.011 -4.607 -13.039 1.00 39.84 123 THR A CA 1
ATOM 993 C C . THR A 1 123 ? -9.248 -5.912 -13.238 1.00 39.84 123 THR A C 1
ATOM 995 O O . THR A 1 123 ? -8.121 -6.051 -12.774 1.00 39.84 123 THR A O 1
ATOM 998 N N . GLU A 1 124 ? -9.920 -6.937 -13.778 1.00 34.44 124 GLU A N 1
ATOM 999 C CA . GLU A 1 124 ? -9.275 -8.157 -14.250 1.00 34.44 124 GLU A CA 1
ATOM 1000 C C . GLU A 1 124 ? -8.401 -7.714 -15.420 1.00 34.44 124 GLU A C 1
ATOM 1002 O O . GLU A 1 124 ? -8.812 -7.716 -16.575 1.00 34.44 124 GLU A O 1
ATOM 1007 N N . LEU A 1 125 ? -7.204 -7.235 -15.093 1.00 40.97 125 LEU A N 1
ATOM 1008 C CA . LEU A 1 125 ? -6.089 -7.232 -16.014 1.00 40.97 125 LEU A CA 1
ATOM 1009 C C . LEU A 1 125 ? -5.692 -8.705 -16.078 1.00 40.97 125 LEU A C 1
ATOM 1011 O O . LEU A 1 125 ? -5.107 -9.245 -15.142 1.00 40.97 125 LEU A O 1
ATOM 1015 N N . ASP A 1 126 ? -6.145 -9.378 -17.128 1.00 37.25 126 ASP A N 1
ATOM 1016 C CA . ASP A 1 126 ? -6.113 -10.824 -17.385 1.00 37.25 126 ASP A CA 1
ATOM 1017 C C . ASP A 1 126 ? -4.697 -11.422 -17.539 1.00 37.25 126 ASP A C 1
ATOM 1019 O O . ASP A 1 126 ? -4.472 -12.390 -18.265 1.00 37.25 126 ASP A O 1
ATOM 1023 N N . GLY A 1 127 ? -3.703 -10.867 -16.846 1.00 43.34 127 GLY A N 1
ATOM 1024 C CA . GLY A 1 127 ? -2.303 -11.247 -16.978 1.00 43.34 127 GLY A CA 1
ATOM 1025 C C . GLY A 1 127 ? -1.681 -10.832 -18.315 1.00 43.34 127 GLY A C 1
ATOM 1026 O O . GLY A 1 127 ? -0.474 -11.027 -18.483 1.00 43.34 127 GLY A O 1
ATOM 1027 N N . SER A 1 128 ? -2.451 -10.235 -19.233 1.00 50.16 128 SER A N 1
ATOM 1028 C CA . SER A 1 128 ? -1.910 -9.409 -20.309 1.00 50.16 128 SER A CA 1
ATOM 1029 C C . SER A 1 128 ? -1.543 -8.030 -19.754 1.00 50.16 128 SER A C 1
ATOM 1031 O O . SER A 1 128 ? -2.116 -7.529 -18.784 1.00 50.16 128 SER A O 1
ATOM 1033 N N . ASP A 1 129 ? -0.527 -7.404 -20.332 1.00 53.78 129 ASP A N 1
ATOM 1034 C CA . ASP A 1 129 ? -0.100 -6.055 -19.980 1.00 53.78 129 ASP A CA 1
ATOM 1035 C C . ASP A 1 129 ? -0.990 -4.963 -20.596 1.00 53.78 129 ASP A C 1
ATOM 1037 O O . ASP A 1 129 ? -0.594 -3.799 -20.510 1.00 53.78 129 ASP A O 1
ATOM 1041 N N . ASP A 1 130 ? -2.155 -5.314 -21.174 1.00 57.88 130 ASP A N 1
ATOM 1042 C CA . ASP A 1 130 ? -2.914 -4.591 -22.223 1.00 57.88 130 ASP A CA 1
ATOM 1043 C C . ASP A 1 130 ? -3.334 -3.134 -21.902 1.00 57.88 130 ASP A C 1
ATOM 1045 O O . ASP A 1 130 ? -3.917 -2.436 -22.730 1.00 57.88 130 ASP A O 1
ATOM 1049 N N . GLY A 1 131 ? -2.950 -2.612 -20.741 1.00 75.50 131 GLY A N 1
ATOM 1050 C CA . GLY A 1 131 ? -2.908 -1.178 -20.457 1.00 75.50 131 GLY A CA 1
ATOM 1051 C C . GLY A 1 131 ? -2.019 -0.796 -19.272 1.00 75.50 131 GLY A C 1
ATOM 1052 O O . GLY A 1 131 ? -1.649 0.368 -19.144 1.00 75.50 131 GLY A O 1
ATOM 1053 N N . LEU A 1 132 ? -1.613 -1.748 -18.424 1.00 84.44 132 LEU A N 1
ATOM 1054 C CA . LEU A 1 132 ? -0.937 -1.451 -17.158 1.00 84.44 132 LEU A CA 1
ATOM 1055 C C . LEU A 1 132 ? 0.417 -0.759 -17.342 1.00 84.44 132 LEU A C 1
ATOM 1057 O O . LEU A 1 132 ? 0.717 0.193 -16.622 1.00 84.44 132 LEU A O 1
ATOM 1061 N N . PHE A 1 133 ? 1.226 -1.190 -18.318 1.00 89.62 133 PHE A N 1
ATOM 1062 C CA . PHE A 1 133 ? 2.479 -0.493 -18.626 1.00 89.62 133 PHE A CA 1
ATOM 1063 C C . PHE A 1 133 ? 2.210 0.971 -18.993 1.00 89.62 133 PHE A C 1
ATOM 1065 O O . PHE A 1 133 ? 2.912 1.868 -18.529 1.00 89.62 133 PHE A O 1
ATOM 1072 N N . ALA A 1 134 ? 1.177 1.217 -19.802 1.00 89.94 134 ALA A N 1
ATOM 1073 C CA . ALA A 1 134 ? 0.793 2.557 -20.223 1.00 89.94 134 ALA A CA 1
ATOM 1074 C C . ALA A 1 134 ? 0.264 3.396 -19.049 1.00 89.94 134 ALA A C 1
ATOM 1076 O O . ALA A 1 134 ? 0.658 4.553 -18.917 1.00 89.94 134 ALA A O 1
ATOM 1077 N N . SER A 1 135 ? -0.542 2.818 -18.154 1.00 90.62 135 SER A N 1
ATOM 1078 C CA . SER A 1 135 ? -1.014 3.489 -16.937 1.00 90.62 135 SER A CA 1
ATOM 1079 C C . SER A 1 135 ? 0.149 3.882 -16.022 1.00 90.62 135 SER A C 1
ATOM 1081 O O . SER A 1 135 ? 0.236 5.030 -15.594 1.00 90.62 135 SER A O 1
ATOM 1083 N N . LEU A 1 136 ? 1.104 2.976 -15.783 1.00 93.81 136 LEU A N 1
ATOM 1084 C CA . LEU A 1 136 ? 2.311 3.285 -15.009 1.00 93.81 136 LEU A CA 1
ATOM 1085 C C . LEU A 1 136 ? 3.183 4.346 -15.703 1.00 93.81 136 LEU A C 1
ATOM 1087 O O . LEU A 1 136 ? 3.706 5.247 -15.048 1.00 93.81 136 LEU A O 1
ATOM 1091 N N . ALA A 1 137 ? 3.317 4.285 -17.030 1.00 94.50 137 ALA A N 1
ATOM 1092 C CA . ALA A 1 137 ? 4.054 5.283 -17.807 1.00 94.50 137 ALA A CA 1
ATOM 1093 C C . ALA A 1 137 ? 3.401 6.668 -17.722 1.00 94.50 137 ALA A C 1
ATOM 1095 O O . ALA A 1 137 ? 4.084 7.696 -17.689 1.00 94.50 137 ALA A O 1
ATOM 1096 N N . ALA A 1 138 ? 2.075 6.707 -17.655 1.00 92.69 138 ALA A N 1
ATOM 1097 C CA . ALA A 1 138 ? 1.345 7.941 -17.496 1.00 92.69 138 ALA A CA 1
ATOM 1098 C C . ALA A 1 138 ? 1.452 8.524 -16.082 1.00 92.69 138 ALA A C 1
ATOM 1100 O O . ALA A 1 138 ? 1.588 9.740 -15.952 1.00 92.69 138 ALA A O 1
ATOM 1101 N N . ILE A 1 139 ? 1.488 7.681 -15.044 1.00 94.69 139 ILE A N 1
ATOM 1102 C CA . ILE A 1 139 ? 1.836 8.107 -13.679 1.00 94.69 139 ILE A CA 1
ATOM 1103 C C . ILE A 1 139 ? 3.237 8.726 -13.671 1.00 94.69 139 ILE A C 1
ATOM 1105 O O . ILE A 1 139 ? 3.405 9.841 -13.186 1.00 94.69 139 ILE A O 1
ATOM 1109 N N . ALA A 1 140 ? 4.226 8.059 -14.281 1.00 95.81 140 ALA A N 1
ATOM 1110 C CA . ALA A 1 140 ? 5.580 8.603 -14.405 1.00 95.81 140 ALA A CA 1
ATOM 1111 C C . ALA A 1 140 ? 5.569 9.989 -15.077 1.00 95.81 140 ALA A C 1
ATOM 1113 O O . ALA A 1 140 ? 6.173 10.936 -14.576 1.00 95.81 140 ALA A O 1
ATOM 1114 N N . THR A 1 141 ? 4.814 10.133 -16.168 1.00 94.69 141 THR A N 1
ATOM 1115 C CA . THR A 1 141 ? 4.668 11.408 -16.885 1.00 94.69 141 THR A CA 1
ATOM 1116 C C . THR A 1 141 ? 4.013 12.488 -16.015 1.00 94.69 141 THR A C 1
ATOM 1118 O O . THR A 1 141 ? 4.462 13.634 -16.032 1.00 94.69 141 THR A O 1
ATOM 1121 N N . GLY A 1 142 ? 2.984 12.139 -15.236 1.00 93.69 142 GLY A N 1
ATOM 1122 C CA . GLY A 1 142 ? 2.307 13.045 -14.302 1.00 93.69 142 GLY A CA 1
ATOM 1123 C C . GLY A 1 142 ? 3.217 13.557 -13.181 1.00 93.69 142 GLY A C 1
ATOM 1124 O O . GLY A 1 142 ? 3.120 14.720 -12.798 1.00 93.69 142 GLY A O 1
ATOM 1125 N N . GLU A 1 143 ? 4.165 12.732 -12.736 1.00 95.50 143 GLU A N 1
ATOM 1126 C CA . GLU A 1 143 ? 5.226 13.100 -11.786 1.00 95.50 143 GLU A CA 1
ATOM 1127 C C . GLU A 1 143 ? 6.402 13.856 -12.444 1.00 95.50 143 GLU A C 1
ATOM 1129 O O . GLU A 1 143 ? 7.410 14.158 -11.802 1.00 95.50 143 GLU A O 1
ATOM 1134 N N . GLY A 1 144 ? 6.311 14.168 -13.742 1.00 95.69 144 GLY A N 1
ATOM 1135 C CA . GLY A 1 144 ? 7.370 14.857 -14.484 1.00 95.69 144 GLY A CA 1
ATOM 1136 C C . GLY A 1 144 ? 8.598 13.986 -14.772 1.00 95.69 144 GLY A C 1
ATOM 1137 O O . GLY A 1 144 ? 9.688 14.511 -15.001 1.00 95.69 144 GLY A O 1
ATOM 1138 N N . ILE A 1 145 ? 8.444 12.661 -14.759 1.00 96.94 145 ILE A N 1
ATOM 1139 C CA . ILE A 1 145 ? 9.500 11.695 -15.061 1.00 96.94 145 ILE A CA 1
ATOM 1140 C C . ILE A 1 145 ? 9.453 11.343 -16.547 1.00 96.94 145 ILE A C 1
ATOM 1142 O O . ILE A 1 145 ? 8.435 10.886 -17.065 1.00 96.94 145 ILE A O 1
ATOM 1146 N N . ALA A 1 146 ? 10.585 11.488 -17.234 1.00 96.94 146 ALA A N 1
ATOM 1147 C CA . ALA A 1 146 ? 10.720 11.011 -18.604 1.00 96.94 146 ALA A CA 1
ATOM 1148 C C . ALA A 1 146 ? 10.894 9.484 -18.628 1.00 96.94 146 ALA A C 1
ATOM 1150 O O . ALA A 1 146 ? 11.839 8.963 -18.034 1.00 96.94 146 ALA A O 1
ATOM 115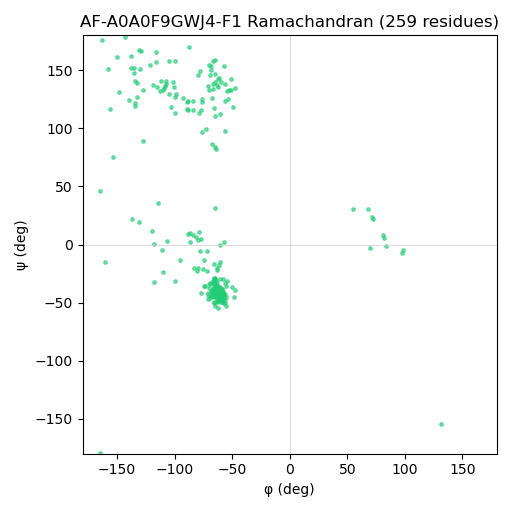1 N N . LEU A 1 147 ? 10.013 8.773 -19.336 1.00 96.94 147 LEU A N 1
ATOM 1152 C CA . LEU A 1 147 ? 10.183 7.349 -19.616 1.00 96.94 147 LEU A CA 1
ATOM 1153 C C . LEU A 1 147 ? 10.971 7.161 -20.917 1.00 96.94 147 LEU A C 1
ATOM 1155 O O . LEU A 1 147 ? 10.507 7.527 -21.996 1.00 96.94 147 LEU A O 1
ATOM 1159 N N . ASP A 1 148 ? 12.150 6.559 -20.811 1.00 96.06 148 ASP A N 1
ATOM 1160 C CA . ASP A 1 148 ? 13.028 6.228 -21.927 1.00 96.06 148 ASP A CA 1
ATOM 1161 C C . ASP A 1 148 ? 13.041 4.710 -22.167 1.00 96.06 148 ASP A C 1
ATOM 1163 O O . ASP A 1 148 ? 13.124 3.902 -21.242 1.00 96.06 148 ASP A O 1
ATOM 1167 N N . ARG A 1 149 ? 12.965 4.311 -23.435 1.00 95.31 149 ARG A N 1
ATOM 1168 C CA . ARG A 1 149 ? 13.118 2.916 -23.872 1.00 95.31 149 ARG A CA 1
ATOM 1169 C C . ARG A 1 149 ? 14.095 2.787 -25.034 1.00 95.31 149 ARG A C 1
ATOM 1171 O O . ARG A 1 149 ? 14.051 1.812 -25.772 1.00 95.31 149 ARG A O 1
ATOM 1178 N N . THR A 1 150 ? 14.958 3.772 -25.253 1.00 95.94 150 THR A N 1
ATOM 1179 C CA . THR A 1 150 ? 15.977 3.696 -26.299 1.00 95.94 150 THR A CA 1
ATOM 1180 C C . THR A 1 150 ? 17.007 2.609 -25.959 1.00 95.94 150 THR A C 1
ATOM 1182 O O . THR A 1 150 ? 17.451 2.526 -24.810 1.00 95.94 150 THR A O 1
ATOM 1185 N N . PRO A 1 151 ? 17.392 1.737 -26.912 1.00 93.31 151 PRO A N 1
ATOM 1186 C CA . PRO A 1 151 ? 18.401 0.714 -26.655 1.00 93.31 151 PRO A CA 1
ATOM 1187 C C . PRO A 1 151 ? 19.719 1.322 -26.163 1.00 93.31 151 PRO A C 1
ATOM 1189 O O . PRO A 1 151 ? 20.194 2.325 -26.698 1.00 93.31 151 PRO A O 1
ATOM 1192 N N . ASN A 1 152 ? 20.339 0.696 -25.163 1.00 90.25 152 ASN A N 1
ATOM 1193 C CA . ASN A 1 152 ? 21.641 1.102 -24.638 1.00 90.25 152 ASN A CA 1
ATOM 1194 C C . ASN A 1 152 ? 22.491 -0.126 -24.253 1.00 90.25 152 ASN A C 1
ATOM 1196 O O . ASN A 1 152 ? 22.060 -1.267 -24.395 1.00 90.25 152 ASN A O 1
ATOM 1200 N N . ALA A 1 153 ? 23.719 0.103 -23.778 1.00 87.06 153 ALA A N 1
ATOM 1201 C CA . ALA A 1 153 ? 24.656 -0.966 -23.414 1.00 87.06 153 ALA A CA 1
ATOM 1202 C C . ALA A 1 153 ? 24.417 -1.576 -22.012 1.00 87.06 153 ALA A C 1
ATOM 1204 O O . ALA A 1 153 ? 25.244 -2.354 -21.534 1.00 87.06 153 ALA A O 1
ATOM 1205 N N . SER A 1 154 ? 23.336 -1.203 -21.3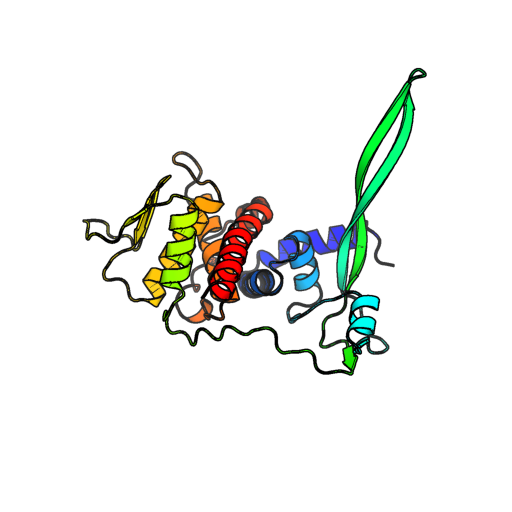19 1.00 86.88 154 SER A N 1
ATOM 1206 C CA . SER A 1 154 ? 23.027 -1.707 -19.981 1.00 86.88 154 SER A CA 1
ATOM 1207 C C . SER A 1 154 ? 22.591 -3.170 -20.029 1.00 86.88 154 SER A C 1
ATOM 1209 O O . SER A 1 154 ? 21.762 -3.570 -20.844 1.00 86.88 154 SER A O 1
ATOM 1211 N N . SER A 1 155 ? 23.101 -3.974 -19.097 1.00 86.31 155 SER A N 1
ATOM 1212 C CA . SER A 1 155 ? 22.612 -5.336 -18.877 1.00 86.31 155 SER A CA 1
ATOM 1213 C C . SER A 1 155 ? 21.324 -5.374 -18.043 1.00 86.31 155 SER A C 1
ATOM 1215 O O . SER A 1 155 ? 20.577 -6.353 -18.125 1.00 86.31 155 SER A O 1
ATOM 1217 N N . ALA A 1 156 ? 21.029 -4.314 -17.280 1.00 87.19 156 ALA A N 1
ATOM 1218 C CA . ALA A 1 156 ? 19.852 -4.223 -16.416 1.00 87.19 156 ALA A CA 1
ATOM 1219 C C . ALA A 1 156 ? 18.543 -4.191 -17.222 1.00 87.19 156 ALA A C 1
ATOM 1221 O O . ALA A 1 156 ? 18.538 -3.839 -18.401 1.00 87.19 156 ALA A O 1
ATOM 1222 N N . ASN A 1 157 ? 17.426 -4.564 -16.595 1.00 87.94 157 ASN A N 1
ATOM 1223 C CA . ASN A 1 157 ? 16.103 -4.457 -17.223 1.00 87.94 157 ASN A CA 1
ATOM 1224 C C . ASN A 1 157 ? 15.529 -3.039 -17.148 1.00 87.94 157 ASN A C 1
ATOM 1226 O O . ASN A 1 157 ? 14.725 -2.678 -18.002 1.00 87.94 157 ASN A O 1
ATOM 1230 N N . GLY A 1 158 ? 15.985 -2.233 -16.192 1.00 92.94 158 GLY A N 1
ATOM 1231 C CA . GLY A 1 158 ? 15.643 -0.826 -16.055 1.00 92.94 158 GLY A CA 1
ATOM 1232 C C . GLY A 1 158 ? 16.622 -0.101 -15.141 1.00 92.94 158 GLY A C 1
ATOM 1233 O O . GLY A 1 158 ? 17.565 -0.713 -14.628 1.00 92.94 158 GLY A O 1
ATOM 1234 N N . PHE A 1 159 ? 16.444 1.212 -15.024 1.00 94.19 159 PHE A N 1
ATOM 1235 C CA . PHE A 1 159 ? 17.020 2.007 -13.945 1.00 94.19 159 PHE A CA 1
ATOM 1236 C C . PHE A 1 159 ? 16.246 3.312 -13.748 1.00 94.19 159 PHE A C 1
ATOM 1238 O O . PHE A 1 159 ? 15.762 3.926 -14.703 1.00 94.19 159 PHE A O 1
ATOM 1245 N N . TYR A 1 160 ? 16.253 3.792 -12.512 1.00 95.38 160 TYR A N 1
ATOM 1246 C CA . TYR A 1 160 ? 15.775 5.106 -12.121 1.00 95.38 160 TYR A CA 1
ATOM 1247 C C . TYR A 1 160 ? 16.932 6.085 -11.904 1.00 95.38 160 TYR A C 1
ATOM 1249 O O . TYR A 1 160 ? 17.969 5.774 -11.310 1.00 95.38 160 TYR A O 1
ATOM 1257 N N . ARG A 1 161 ? 16.723 7.321 -12.355 1.00 92.88 161 ARG A N 1
ATOM 1258 C CA . ARG A 1 161 ? 17.455 8.516 -11.931 1.00 92.88 161 ARG A CA 1
ATOM 1259 C C . ARG A 1 161 ? 16.437 9.629 -11.685 1.00 92.88 161 ARG A C 1
ATOM 1261 O O . ARG A 1 161 ? 15.402 9.639 -12.345 1.00 92.88 161 ARG A O 1
ATOM 1268 N N . PRO A 1 162 ? 16.706 10.600 -10.797 1.00 92.12 162 PRO A N 1
ATOM 1269 C CA . PRO A 1 162 ? 15.800 11.731 -10.612 1.00 92.12 162 PRO A CA 1
ATOM 1270 C C . PRO A 1 162 ? 15.402 12.374 -11.952 1.00 92.12 162 PRO A C 1
ATOM 1272 O O . PRO A 1 162 ? 16.263 12.836 -12.699 1.00 92.12 162 PRO A O 1
ATOM 1275 N N . GLY A 1 163 ? 14.101 12.346 -12.261 1.00 93.50 163 GLY A N 1
ATOM 1276 C CA . GLY A 1 163 ? 13.518 12.865 -13.506 1.00 93.50 163 GLY A CA 1
ATOM 1277 C C . GLY A 1 163 ? 13.547 11.926 -14.721 1.00 93.50 163 GLY A C 1
ATOM 1278 O O . GLY A 1 163 ? 13.055 12.303 -15.783 1.00 93.50 163 GLY A O 1
ATOM 1279 N N . THR A 1 164 ? 14.100 10.712 -14.629 1.00 96.50 164 THR A N 1
ATOM 1280 C CA . THR A 1 164 ? 14.129 9.762 -15.755 1.00 96.50 164 THR A CA 1
ATOM 1281 C C . THR A 1 164 ? 14.061 8.310 -15.293 1.00 96.50 164 THR A C 1
ATOM 1283 O O . THR A 1 164 ? 14.846 7.871 -14.454 1.00 96.50 164 THR A O 1
ATOM 1286 N N . ILE A 1 165 ? 13.178 7.538 -15.915 1.00 97.75 165 ILE A N 1
ATOM 1287 C CA . ILE A 1 165 ? 13.153 6.080 -15.819 1.00 97.75 165 ILE A CA 1
ATOM 1288 C C . ILE A 1 165 ? 13.527 5.521 -17.184 1.00 97.75 165 ILE A C 1
ATOM 1290 O O . ILE A 1 165 ? 12.965 5.933 -18.194 1.00 97.75 165 ILE A O 1
ATOM 1294 N N . TRP A 1 166 ? 14.451 4.568 -17.214 1.00 97.62 166 TRP A N 1
ATOM 1295 C CA . TRP A 1 166 ? 14.727 3.784 -18.409 1.00 97.62 166 TRP A CA 1
ATOM 1296 C C . TRP A 1 166 ? 14.238 2.350 -18.224 1.00 97.62 166 TRP A C 1
ATOM 1298 O O . TRP A 1 166 ? 14.513 1.739 -17.192 1.00 97.62 166 TRP A O 1
ATOM 1308 N N . VAL A 1 167 ? 13.555 1.798 -19.229 1.00 96.44 167 VAL A N 1
ATOM 1309 C CA . VAL A 1 167 ? 13.125 0.391 -19.265 1.00 96.44 167 VAL A CA 1
ATOM 1310 C C . VAL A 1 167 ? 13.583 -0.247 -20.570 1.00 96.44 167 VAL A C 1
ATOM 1312 O O . VAL A 1 167 ? 13.355 0.296 -21.652 1.00 96.44 167 VAL A O 1
ATOM 1315 N N . LYS A 1 168 ? 14.181 -1.438 -20.478 1.00 94.00 168 LYS A N 1
ATOM 1316 C CA . LYS A 1 168 ? 14.710 -2.182 -21.623 1.00 94.00 168 LYS A CA 1
ATOM 1317 C C . LYS A 1 168 ? 13.633 -2.363 -22.713 1.00 94.00 168 LYS A C 1
ATOM 1319 O O . LYS A 1 168 ? 12.541 -2.871 -22.424 1.00 94.00 168 LYS A O 1
ATOM 1324 N N . PRO A 1 169 ? 13.903 -1.955 -23.966 1.00 92.38 169 PRO A N 1
ATOM 1325 C CA . PRO A 1 169 ? 12.920 -2.039 -25.045 1.00 92.38 169 PRO A CA 1
ATOM 1326 C C . PRO A 1 169 ? 12.515 -3.478 -25.382 1.00 92.38 169 PRO A C 1
ATOM 1328 O O . PRO A 1 169 ? 11.342 -3.726 -25.636 1.00 92.38 169 PRO A O 1
ATOM 1331 N N . GLU A 1 170 ? 13.448 -4.430 -25.323 1.00 89.56 170 GLU A N 1
ATOM 1332 C CA . GLU A 1 170 ? 13.221 -5.834 -25.697 1.00 89.56 170 GLU A CA 1
ATOM 1333 C C . GLU A 1 170 ? 12.667 -6.702 -24.555 1.00 89.56 170 GLU A C 1
ATOM 1335 O O . GLU A 1 170 ? 12.506 -7.913 -24.718 1.00 89.56 170 GLU A O 1
ATOM 1340 N N . ALA A 1 171 ? 12.410 -6.122 -23.377 1.00 85.94 171 ALA A N 1
ATOM 1341 C CA . ALA A 1 171 ? 11.804 -6.856 -22.273 1.00 85.94 171 ALA A CA 1
ATOM 1342 C C . ALA A 1 171 ? 10.399 -7.342 -22.659 1.00 85.94 171 ALA A C 1
ATOM 1344 O O . ALA A 1 171 ? 9.645 -6.622 -23.317 1.00 85.94 171 ALA A O 1
ATOM 1345 N N . SER A 1 172 ? 10.035 -8.552 -22.212 1.00 84.81 172 SER A N 1
ATOM 1346 C CA . SER A 1 172 ? 8.655 -9.019 -22.349 1.00 84.81 172 SER A CA 1
ATOM 1347 C C . SER A 1 172 ? 7.705 -8.036 -21.661 1.00 84.81 172 SER A C 1
ATOM 1349 O O . SER A 1 172 ? 8.117 -7.367 -20.707 1.00 84.81 172 SER A O 1
ATOM 1351 N N . PRO A 1 173 ? 6.441 -7.947 -22.091 1.00 84.19 173 PRO A N 1
ATOM 1352 C CA . PRO A 1 173 ? 5.567 -6.898 -21.589 1.00 84.19 173 PRO A CA 1
ATOM 1353 C C . PRO A 1 173 ? 5.368 -6.935 -20.065 1.00 84.19 173 PRO A C 1
ATOM 1355 O O . PRO A 1 173 ? 5.571 -5.933 -19.383 1.00 84.19 173 PRO A O 1
ATOM 1358 N N . LEU A 1 174 ? 5.156 -8.125 -19.492 1.00 80.81 174 LEU A N 1
ATOM 1359 C CA . LEU A 1 174 ? 5.103 -8.316 -18.039 1.00 8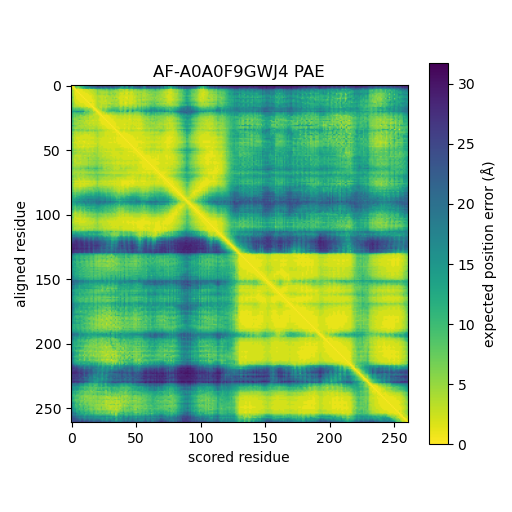0.81 174 LEU A CA 1
ATOM 1360 C C . LEU A 1 174 ? 6.410 -7.912 -17.326 1.00 80.81 174 LEU A C 1
ATOM 1362 O O . LEU A 1 174 ? 6.374 -7.301 -16.258 1.00 80.81 174 LEU A O 1
ATOM 1366 N N . MET A 1 175 ? 7.576 -8.218 -17.908 1.00 82.44 175 MET A N 1
ATOM 1367 C CA . MET A 1 175 ? 8.873 -7.830 -17.338 1.00 82.44 175 MET A CA 1
ATOM 1368 C C . MET A 1 175 ? 9.079 -6.314 -17.393 1.00 82.44 175 MET A C 1
ATOM 1370 O O . MET A 1 175 ? 9.587 -5.728 -16.436 1.00 82.44 175 MET A O 1
ATOM 1374 N N . ALA A 1 176 ? 8.675 -5.671 -18.490 1.00 89.50 176 ALA A N 1
ATOM 1375 C CA . ALA A 1 176 ? 8.721 -4.223 -18.639 1.00 89.50 176 ALA A CA 1
ATOM 1376 C C . ALA A 1 176 ? 7.817 -3.543 -17.600 1.00 89.50 176 ALA A C 1
ATOM 1378 O O . ALA A 1 176 ? 8.253 -2.605 -16.938 1.00 89.50 176 ALA A O 1
ATOM 1379 N N . THR A 1 177 ? 6.608 -4.067 -17.390 1.00 89.31 177 THR A N 1
ATOM 1380 C CA . THR A 1 177 ? 5.654 -3.595 -16.377 1.00 89.31 177 THR A CA 1
ATOM 1381 C C . THR A 1 177 ? 6.185 -3.753 -14.957 1.00 89.31 177 THR A C 1
ATOM 1383 O O . THR A 1 177 ? 6.183 -2.785 -14.198 1.00 89.31 177 THR A O 1
ATOM 1386 N N . LYS A 1 178 ? 6.717 -4.934 -14.603 1.00 86.50 178 LYS A N 1
ATOM 1387 C CA . LYS A 1 178 ? 7.369 -5.154 -13.301 1.00 86.50 178 LYS A CA 1
ATOM 1388 C C . LYS A 1 178 ? 8.506 -4.160 -13.088 1.00 86.50 178 LYS A C 1
ATOM 1390 O O . LYS A 1 178 ? 8.607 -3.555 -12.025 1.00 86.50 178 LYS A O 1
ATOM 1395 N N . THR A 1 179 ? 9.356 -4.008 -14.101 1.00 91.75 179 THR A N 1
ATOM 1396 C CA . THR A 1 179 ? 10.505 -3.104 -14.040 1.00 91.75 179 THR A CA 1
ATOM 1397 C C . THR A 1 179 ? 10.031 -1.670 -13.829 1.00 91.75 179 THR A C 1
ATOM 1399 O O . THR A 1 179 ? 10.495 -1.013 -12.911 1.00 91.75 179 THR A O 1
ATOM 1402 N N . LEU A 1 180 ? 9.056 -1.189 -14.601 1.00 95.62 180 LEU A N 1
ATOM 1403 C CA . LEU A 1 180 ? 8.528 0.164 -14.444 1.00 95.62 180 LEU A CA 1
ATOM 1404 C C . LEU A 1 180 ? 7.915 0.398 -13.053 1.00 95.62 180 LEU A C 1
ATOM 1406 O O . LEU A 1 180 ? 8.160 1.444 -12.456 1.00 95.62 180 LEU A O 1
ATOM 1410 N N . ALA A 1 181 ? 7.181 -0.576 -12.505 1.00 93.12 181 ALA A N 1
ATOM 1411 C CA . ALA A 1 181 ? 6.664 -0.500 -11.138 1.00 93.12 181 ALA A CA 1
ATOM 1412 C C . ALA A 1 181 ? 7.795 -0.415 -10.091 1.00 93.12 181 ALA A C 1
ATOM 1414 O O . ALA A 1 181 ? 7.696 0.365 -9.145 1.00 93.12 181 ALA A O 1
ATOM 1415 N N . HIS A 1 182 ? 8.886 -1.163 -10.284 1.00 93.31 182 HIS A N 1
ATOM 1416 C CA . HIS A 1 182 ? 10.086 -1.093 -9.442 1.00 93.31 182 HIS A CA 1
ATOM 1417 C C . HIS A 1 182 ? 10.751 0.287 -9.517 1.00 93.31 182 HIS A C 1
ATOM 1419 O O . HIS A 1 182 ? 11.003 0.913 -8.487 1.00 93.31 182 HIS A O 1
ATOM 1425 N N . GLU A 1 183 ? 10.981 0.808 -10.722 1.00 96.88 183 GLU A N 1
ATOM 1426 C CA . GLU A 1 183 ? 11.628 2.112 -10.897 1.00 96.88 183 GLU A CA 1
ATOM 1427 C C . GLU A 1 183 ? 10.759 3.273 -10.375 1.00 96.88 183 GLU A C 1
ATOM 1429 O O . GLU A 1 183 ? 11.277 4.229 -9.792 1.00 96.88 183 GLU A O 1
ATOM 1434 N N . LEU A 1 184 ? 9.428 3.180 -10.492 1.00 97.31 184 LEU A N 1
ATOM 1435 C CA . LEU A 1 184 ? 8.501 4.091 -9.810 1.00 97.31 184 LEU A CA 1
ATOM 1436 C C . LEU A 1 184 ? 8.591 3.962 -8.285 1.00 97.31 184 LEU A C 1
ATOM 1438 O O . LEU A 1 184 ? 8.508 4.966 -7.580 1.00 97.31 184 LEU A O 1
ATOM 1442 N N . GLY A 1 185 ? 8.818 2.754 -7.768 1.00 94.94 185 GLY A N 1
ATOM 1443 C CA . GLY A 1 185 ? 9.104 2.527 -6.355 1.00 94.94 185 GLY A CA 1
ATOM 1444 C C . GLY A 1 185 ? 10.322 3.315 -5.873 1.00 94.94 185 GLY A C 1
ATOM 1445 O O . GLY A 1 185 ? 10.245 3.980 -4.840 1.00 94.94 185 GLY A O 1
ATOM 1446 N N . HIS A 1 186 ? 11.415 3.331 -6.642 1.00 94.94 186 HIS A N 1
ATOM 1447 C CA . HIS A 1 186 ? 12.566 4.188 -6.340 1.00 94.94 186 HIS A CA 1
ATOM 1448 C C . HIS A 1 186 ? 12.213 5.682 -6.341 1.00 94.94 186 HIS A C 1
ATOM 1450 O O . HIS A 1 186 ? 12.656 6.418 -5.454 1.00 94.94 186 HIS A O 1
ATOM 1456 N N . HIS A 1 187 ? 11.410 6.131 -7.308 1.00 96.69 187 HIS A N 1
ATOM 1457 C CA . HIS A 1 187 ? 10.975 7.522 -7.385 1.00 96.69 187 HIS A CA 1
ATOM 1458 C C . HIS A 1 187 ? 10.148 7.944 -6.165 1.00 96.69 187 HIS A C 1
ATOM 1460 O O . HIS A 1 187 ? 10.498 8.909 -5.483 1.00 96.69 187 HIS A O 1
ATOM 1466 N N . PHE A 1 188 ? 9.078 7.210 -5.857 1.00 95.38 188 PHE A N 1
ATOM 1467 C CA . PHE A 1 188 ? 8.149 7.578 -4.790 1.00 95.38 188 PHE A CA 1
ATOM 1468 C C . PHE A 1 188 ? 8.724 7.387 -3.383 1.00 95.38 188 PHE A C 1
ATOM 1470 O O . PHE A 1 188 ? 8.283 8.073 -2.459 1.00 95.38 188 PHE A O 1
ATOM 1477 N N . ALA A 1 189 ? 9.733 6.526 -3.226 1.00 92.56 189 ALA A N 1
ATOM 1478 C CA . ALA A 1 189 ? 10.539 6.432 -2.009 1.00 92.56 189 ALA A CA 1
ATOM 1479 C C . ALA A 1 189 ? 11.603 7.548 -1.895 1.00 92.56 189 ALA A C 1
ATOM 1481 O O . ALA A 1 189 ? 12.271 7.680 -0.874 1.00 92.56 189 ALA A O 1
ATOM 1482 N N . GLY A 1 190 ? 11.771 8.390 -2.922 1.00 92.88 190 GLY A N 1
ATOM 1483 C CA . GLY A 1 190 ? 12.722 9.504 -2.898 1.00 92.88 190 GLY A CA 1
ATOM 1484 C C . GLY A 1 190 ? 14.184 9.052 -2.888 1.00 92.88 190 GLY A C 1
ATOM 1485 O O . GLY A 1 190 ? 15.041 9.729 -2.315 1.00 92.88 190 GLY A O 1
ATOM 1486 N N . HIS A 1 191 ? 14.481 7.902 -3.495 1.00 92.25 191 HIS A N 1
ATOM 1487 C CA . HIS A 1 191 ? 15.831 7.355 -3.518 1.00 92.25 191 HIS A CA 1
ATOM 1488 C C . HIS A 1 191 ? 16.790 8.222 -4.335 1.00 92.25 191 HIS A C 1
ATOM 1490 O O . HIS A 1 191 ? 16.481 8.690 -5.432 1.00 92.25 191 HIS A O 1
ATOM 1496 N N . VAL A 1 192 ? 17.997 8.403 -3.802 1.00 86.50 192 VAL A N 1
ATOM 1497 C CA . VAL A 1 192 ? 19.071 9.182 -4.430 1.00 86.50 192 VAL A CA 1
ATOM 1498 C C . VAL A 1 192 ? 20.417 8.475 -4.291 1.00 86.50 192 VAL A C 1
ATOM 1500 O O . VAL A 1 192 ? 20.602 7.597 -3.445 1.00 86.50 192 VAL A O 1
ATOM 1503 N N . SER A 1 193 ? 21.389 8.869 -5.115 1.00 81.88 193 SER A N 1
ATOM 1504 C CA . SER A 1 193 ? 22.759 8.356 -5.031 1.00 81.88 193 SER A CA 1
ATOM 1505 C C . SER A 1 193 ? 23.393 8.650 -3.666 1.00 81.88 193 SER A C 1
ATOM 1507 O O . SER A 1 193 ? 23.262 9.760 -3.154 1.00 81.88 193 SER A O 1
ATOM 1509 N N . GLY A 1 194 ? 24.142 7.689 -3.118 1.00 76.12 194 GLY A N 1
ATOM 1510 C CA . GLY A 1 194 ? 24.874 7.842 -1.852 1.00 76.12 194 GLY A CA 1
ATOM 1511 C C . GLY A 1 194 ? 24.170 7.262 -0.620 1.00 76.12 194 GLY A C 1
ATOM 1512 O O . GLY A 1 194 ? 24.768 7.235 0.451 1.00 76.12 194 GLY A O 1
ATOM 1513 N N . GLN A 1 195 ? 22.940 6.762 -0.761 1.00 81.69 195 GLN A N 1
ATOM 1514 C CA . GLN A 1 195 ? 22.265 5.962 0.268 1.00 81.69 195 GLN A CA 1
ATOM 1515 C C . GLN A 1 195 ? 22.609 4.465 0.126 1.00 81.69 195 GLN A C 1
ATOM 1517 O O . GLN A 1 195 ? 23.219 4.038 -0.858 1.00 81.69 195 GLN A O 1
ATOM 1522 N N . CYS A 1 196 ? 22.229 3.655 1.120 1.00 83.62 196 CYS A N 1
ATOM 1523 C CA . CYS A 1 196 ? 22.467 2.214 1.099 1.00 83.62 196 CYS A CA 1
ATOM 1524 C C . CYS A 1 196 ? 21.684 1.547 -0.040 1.00 83.62 196 CYS A C 1
ATOM 1526 O O . CYS A 1 196 ? 20.461 1.429 0.021 1.00 83.62 196 CYS A O 1
ATOM 1528 N N . ARG A 1 197 ? 22.398 1.068 -1.065 1.00 82.62 197 ARG A N 1
ATOM 1529 C CA . ARG A 1 197 ? 21.781 0.439 -2.240 1.00 82.62 197 ARG A CA 1
ATOM 1530 C C . ARG A 1 197 ? 20.899 -0.754 -1.870 1.00 82.62 197 ARG A C 1
ATOM 1532 O O . ARG A 1 197 ? 19.795 -0.862 -2.376 1.00 82.62 197 ARG A O 1
ATOM 1539 N N . GLY A 1 198 ? 21.355 -1.624 -0.968 1.00 78.44 198 GLY A N 1
ATOM 1540 C CA . GLY A 1 198 ? 20.572 -2.797 -0.562 1.00 78.44 198 GLY A CA 1
ATOM 1541 C C . GLY A 1 198 ? 19.215 -2.424 0.044 1.00 78.44 198 GLY A C 1
ATOM 1542 O O . GLY A 1 198 ? 18.211 -3.061 -0.263 1.00 78.44 198 GLY A O 1
ATOM 1543 N N . GLU A 1 199 ? 19.162 -1.353 0.844 1.00 82.75 199 GLU A N 1
ATOM 1544 C CA . GLU A 1 199 ? 17.903 -0.855 1.413 1.00 82.75 199 GLU A CA 1
ATOM 1545 C C . GLU A 1 199 ? 16.979 -0.297 0.328 1.00 82.75 199 GLU A C 1
ATOM 1547 O O . GLU A 1 199 ? 15.793 -0.619 0.309 1.00 82.75 199 GLU A O 1
ATOM 1552 N N . GLN A 1 200 ? 17.526 0.490 -0.602 1.00 87.31 200 GLN A N 1
ATOM 1553 C CA . GLN A 1 200 ? 16.755 1.072 -1.701 1.00 87.31 200 GLN A CA 1
ATOM 1554 C C . GLN A 1 200 ? 16.118 0.005 -2.600 1.00 87.31 200 GLN A C 1
ATOM 1556 O O . GLN A 1 200 ? 14.946 0.102 -2.957 1.00 87.31 200 GLN A O 1
ATOM 1561 N N . GLU A 1 201 ? 16.882 -1.024 -2.955 1.00 85.00 201 GLU A N 1
ATOM 1562 C CA . GLU A 1 201 ? 16.416 -2.132 -3.797 1.00 85.00 201 GLU A CA 1
ATOM 1563 C C . GLU A 1 201 ? 15.346 -2.953 -3.056 1.00 85.00 201 GLU A C 1
ATOM 1565 O O . GLU A 1 201 ? 14.334 -3.322 -3.645 1.00 85.00 201 GLU A O 1
ATOM 1570 N N . THR A 1 202 ? 15.503 -3.148 -1.736 1.00 80.50 202 THR A N 1
ATOM 1571 C CA . THR A 1 202 ? 14.489 -3.811 -0.891 1.00 80.50 202 THR A CA 1
ATOM 1572 C C . THR A 1 202 ? 13.159 -3.057 -0.915 1.00 80.50 202 THR A C 1
ATOM 1574 O O . THR A 1 202 ? 12.097 -3.666 -1.043 1.00 80.50 202 THR A O 1
ATOM 1577 N N . ILE A 1 203 ? 13.204 -1.728 -0.780 1.00 85.88 203 ILE A N 1
ATOM 1578 C CA . ILE A 1 203 ? 12.003 -0.886 -0.773 1.00 85.88 203 ILE A CA 1
ATOM 1579 C C . ILE A 1 203 ? 11.311 -0.934 -2.137 1.00 85.88 203 ILE A C 1
ATOM 1581 O O . ILE A 1 203 ? 10.112 -1.196 -2.196 1.00 85.88 203 ILE A O 1
ATOM 1585 N N . ALA A 1 204 ? 12.048 -0.712 -3.227 1.00 88.69 204 ALA A N 1
ATOM 1586 C CA . ALA A 1 204 ? 11.463 -0.664 -4.565 1.00 88.69 204 ALA A CA 1
ATOM 1587 C C . ALA A 1 204 ? 10.887 -2.008 -5.017 1.00 88.69 204 ALA A C 1
ATOM 1589 O O . ALA A 1 204 ? 9.799 -2.044 -5.590 1.00 88.69 204 ALA A O 1
ATOM 1590 N N . GLU A 1 205 ? 11.549 -3.114 -4.687 1.00 82.38 205 GLU A N 1
ATOM 1591 C CA . GLU A 1 205 ? 11.047 -4.448 -5.005 1.00 82.38 205 GLU A CA 1
ATOM 1592 C C . GLU A 1 205 ? 9.765 -4.774 -4.218 1.00 82.38 205 GLU A C 1
ATOM 1594 O O . GLU A 1 205 ? 8.813 -5.324 -4.778 1.00 82.38 205 GLU A O 1
ATOM 1599 N N . ALA A 1 206 ? 9.687 -4.370 -2.944 1.00 81.62 206 ALA A N 1
ATOM 1600 C CA . ALA A 1 206 ? 8.468 -4.506 -2.149 1.00 81.62 206 ALA A CA 1
ATOM 1601 C C . ALA A 1 206 ? 7.318 -3.641 -2.691 1.00 81.62 206 ALA A C 1
ATOM 1603 O O . ALA A 1 206 ? 6.179 -4.103 -2.748 1.00 81.62 206 ALA A O 1
ATOM 1604 N N . VAL A 1 207 ? 7.610 -2.410 -3.122 1.00 89.12 207 VAL A N 1
ATOM 1605 C CA . VAL A 1 207 ? 6.625 -1.530 -3.768 1.00 89.12 207 VAL A CA 1
ATOM 1606 C C . VAL A 1 207 ? 6.097 -2.166 -5.054 1.00 89.12 207 VAL A C 1
ATOM 1608 O O . VAL A 1 207 ? 4.882 -2.282 -5.214 1.00 89.12 207 VAL A O 1
ATOM 1611 N N . ALA A 1 208 ? 6.985 -2.644 -5.931 1.00 86.62 208 ALA A N 1
ATOM 1612 C CA . ALA A 1 208 ? 6.600 -3.312 -7.171 1.00 86.62 208 ALA A CA 1
ATOM 1613 C C . ALA A 1 208 ? 5.711 -4.531 -6.908 1.00 86.62 208 ALA A C 1
ATOM 1615 O O . ALA A 1 208 ? 4.692 -4.700 -7.574 1.00 86.62 208 ALA A O 1
ATOM 1616 N N . TYR A 1 209 ? 6.055 -5.353 -5.910 1.00 81.00 209 TYR A N 1
ATOM 1617 C CA . TYR A 1 209 ? 5.229 -6.494 -5.524 1.00 81.00 209 TYR A CA 1
ATOM 1618 C C . TYR A 1 209 ? 3.816 -6.056 -5.129 1.00 81.00 209 TYR A C 1
ATOM 1620 O O . TYR A 1 209 ? 2.845 -6.626 -5.618 1.00 81.00 209 TYR A O 1
ATOM 1628 N N . ILE A 1 210 ? 3.687 -5.056 -4.248 1.00 83.56 210 ILE A N 1
ATOM 1629 C CA . ILE A 1 210 ? 2.381 -4.590 -3.756 1.00 83.56 210 ILE A CA 1
ATOM 1630 C C . ILE A 1 210 ? 1.523 -4.073 -4.915 1.00 83.56 210 ILE A C 1
ATOM 1632 O O . ILE A 1 210 ? 0.347 -4.419 -4.998 1.00 83.56 210 ILE A O 1
ATOM 1636 N N . VAL A 1 211 ? 2.112 -3.291 -5.823 1.00 85.69 211 VAL A N 1
ATOM 1637 C CA . VAL A 1 211 ? 1.413 -2.749 -6.998 1.00 85.69 211 VAL A CA 1
ATOM 1638 C C . VAL A 1 211 ? 0.946 -3.869 -7.929 1.00 85.69 211 VAL A C 1
ATOM 1640 O O . VAL A 1 211 ? -0.212 -3.871 -8.334 1.00 85.69 211 VAL A O 1
ATOM 1643 N N . LEU A 1 212 ? 1.806 -4.847 -8.237 1.00 80.75 212 LEU A N 1
ATOM 1644 C CA . LEU A 1 212 ? 1.446 -5.979 -9.101 1.00 80.75 212 LEU A CA 1
ATOM 1645 C C . LEU A 1 212 ? 0.378 -6.880 -8.462 1.00 80.75 212 LEU A C 1
ATOM 1647 O O . LEU A 1 212 ? -0.561 -7.298 -9.134 1.00 80.75 212 LEU A O 1
ATOM 1651 N N . ALA A 1 213 ? 0.477 -7.129 -7.157 1.00 76.94 213 ALA A N 1
ATOM 1652 C CA . ALA A 1 213 ? -0.528 -7.889 -6.423 1.00 76.94 213 ALA A CA 1
ATOM 1653 C C . ALA A 1 213 ? -1.880 -7.155 -6.364 1.00 76.94 213 ALA A C 1
ATOM 1655 O O . ALA A 1 213 ? -2.924 -7.803 -6.398 1.00 76.94 213 ALA A O 1
ATOM 1656 N N . TYR A 1 214 ? -1.877 -5.818 -6.294 1.00 81.75 214 TYR A N 1
ATOM 1657 C CA . TYR A 1 214 ? -3.099 -5.004 -6.294 1.00 81.75 214 TYR A CA 1
ATOM 1658 C C . TYR A 1 214 ? -3.896 -5.162 -7.592 1.00 81.75 214 TYR A C 1
ATOM 1660 O O . TYR A 1 214 ? -5.111 -5.330 -7.548 1.00 81.75 214 TYR A O 1
ATOM 1668 N N . VAL A 1 215 ? -3.208 -5.200 -8.731 1.00 76.06 215 VAL A N 1
ATOM 1669 C CA . VAL A 1 215 ? -3.823 -5.382 -10.057 1.00 76.06 215 VAL A CA 1
ATOM 1670 C C . VAL A 1 215 ? -4.084 -6.849 -10.428 1.00 76.06 215 VAL A C 1
ATOM 1672 O O . VAL A 1 215 ? -4.438 -7.139 -11.565 1.00 76.06 215 VAL A O 1
ATOM 1675 N N . GLY A 1 216 ? -3.904 -7.789 -9.493 1.00 70.81 216 GLY A N 1
ATOM 1676 C CA . GLY A 1 216 ? -4.209 -9.208 -9.705 1.00 70.81 216 GLY A CA 1
ATOM 1677 C C . GLY A 1 216 ? -3.140 -10.004 -10.461 1.00 70.81 216 GLY A C 1
ATOM 1678 O O . GLY A 1 216 ? -3.365 -11.171 -10.776 1.00 70.81 216 GLY A O 1
ATOM 1679 N N . ILE A 1 217 ? -1.965 -9.422 -10.716 1.00 70.31 217 ILE A N 1
ATOM 1680 C CA . ILE A 1 217 ? -0.840 -10.151 -11.305 1.00 70.31 217 ILE A CA 1
ATOM 1681 C C . ILE A 1 217 ? -0.202 -11.000 -10.206 1.00 70.31 217 ILE A C 1
ATOM 1683 O O . ILE A 1 217 ? 0.366 -10.465 -9.248 1.00 70.31 217 ILE A O 1
ATOM 1687 N N . ASP A 1 218 ? -0.264 -12.329 -10.359 1.00 62.12 218 ASP A N 1
ATOM 1688 C CA . ASP A 1 218 ? 0.476 -13.256 -9.500 1.00 62.12 218 ASP A CA 1
ATOM 1689 C C . ASP A 1 218 ? 1.977 -13.109 -9.758 1.00 62.12 218 ASP A C 1
ATOM 1691 O O . ASP A 1 218 ? 2.609 -13.789 -10.565 1.00 62.12 218 ASP A O 1
ATOM 1695 N N . ALA A 1 219 ? 2.553 -12.158 -9.042 1.00 52.59 219 ALA A N 1
ATOM 1696 C CA . ALA A 1 219 ? 3.967 -11.881 -9.063 1.00 52.59 219 ALA A CA 1
ATOM 1697 C C . ALA A 1 219 ? 4.764 -13.083 -8.498 1.00 52.59 219 ALA A C 1
ATOM 1699 O O . ALA A 1 219 ? 5.903 -13.327 -8.917 1.00 52.59 219 ALA A O 1
ATOM 1700 N N . GLY A 1 220 ? 4.155 -13.860 -7.588 1.00 48.50 220 GLY A N 1
ATOM 1701 C CA . GLY A 1 220 ? 4.776 -14.942 -6.823 1.00 48.50 220 GLY A CA 1
ATOM 1702 C C . GLY A 1 220 ? 5.311 -16.087 -7.680 1.00 48.50 220 GLY A C 1
ATOM 1703 O O . GLY A 1 220 ? 6.383 -16.618 -7.381 1.00 48.50 220 GLY A O 1
ATOM 1704 N N . SER A 1 221 ? 4.630 -16.418 -8.779 1.00 43.44 221 SER A N 1
ATOM 1705 C CA . SER A 1 221 ? 4.991 -17.540 -9.653 1.00 43.44 221 SER A CA 1
ATOM 1706 C C . SER A 1 221 ? 6.082 -17.228 -10.687 1.00 43.44 221 SER A C 1
ATOM 1708 O O . SER A 1 221 ? 6.748 -18.160 -11.141 1.00 43.44 221 SER A O 1
ATOM 1710 N N . TYR A 1 222 ? 6.337 -15.955 -11.028 1.00 43.34 222 TYR A N 1
ATOM 1711 C CA . TYR A 1 222 ? 7.312 -15.603 -12.075 1.00 43.34 222 TYR A CA 1
ATOM 1712 C C . TYR A 1 222 ? 8.603 -14.935 -11.584 1.00 43.34 222 TYR A C 1
ATOM 1714 O O . TYR A 1 222 ? 9.606 -15.022 -12.294 1.00 43.34 222 TYR A O 1
ATOM 1722 N N . SER A 1 223 ? 8.654 -14.275 -10.415 1.00 45.03 223 SER A N 1
ATOM 1723 C CA . SER A 1 223 ? 9.892 -13.597 -9.961 1.00 45.03 223 SER A CA 1
ATOM 1724 C C . SER A 1 223 ? 9.940 -13.195 -8.476 1.00 45.03 223 SER A C 1
ATOM 1726 O O . SER A 1 223 ? 10.389 -12.091 -8.178 1.00 45.03 223 SER A O 1
ATOM 1728 N N . PHE A 1 224 ? 9.560 -14.063 -7.530 1.00 47.00 224 PHE A N 1
ATOM 1729 C CA . PHE A 1 224 ? 9.830 -13.797 -6.100 1.00 47.00 224 PHE A CA 1
ATOM 1730 C C . PHE A 1 224 ? 10.336 -14.997 -5.286 1.00 47.00 224 PHE A C 1
ATOM 1732 O O . PHE A 1 224 ? 10.349 -14.949 -4.057 1.00 47.00 224 PHE A O 1
ATOM 1739 N N . GLY A 1 225 ? 10.918 -16.012 -5.940 1.00 39.75 225 GLY A N 1
ATOM 1740 C CA . GLY A 1 225 ? 11.744 -17.034 -5.264 1.00 39.75 225 GLY A CA 1
ATOM 1741 C C . GLY A 1 225 ? 12.984 -16.471 -4.539 1.00 39.75 225 GLY A C 1
ATOM 1742 O O . GLY A 1 225 ? 13.745 -17.220 -3.937 1.00 39.75 225 GLY A O 1
ATOM 1743 N N . TYR A 1 226 ? 13.186 -15.151 -4.596 1.00 41.47 226 TYR A N 1
ATOM 1744 C CA . TYR A 1 226 ? 14.337 -14.415 -4.087 1.00 41.47 226 TYR A CA 1
ATOM 1745 C C . TYR A 1 226 ? 14.003 -13.395 -2.974 1.00 41.47 226 TYR A C 1
ATOM 1747 O O . TYR A 1 226 ? 14.923 -12.770 -2.455 1.00 41.47 226 TYR A O 1
ATOM 1755 N N . LEU A 1 227 ? 12.740 -13.248 -2.533 1.00 45.72 227 LEU A N 1
ATOM 1756 C CA . LEU A 1 227 ? 12.425 -12.381 -1.372 1.00 45.72 227 LEU A CA 1
ATOM 1757 C C . LEU A 1 227 ? 13.045 -12.911 -0.073 1.00 45.72 227 LEU A C 1
ATOM 1759 O O . LEU A 1 227 ? 13.486 -12.131 0.764 1.00 45.72 227 LEU A O 1
ATOM 1763 N N . ALA A 1 228 ? 13.166 -14.235 0.060 1.00 42.00 228 ALA A N 1
ATOM 1764 C CA . ALA A 1 228 ? 13.788 -14.876 1.217 1.00 42.00 228 ALA A CA 1
ATOM 1765 C C . ALA A 1 228 ? 15.296 -14.579 1.359 1.00 42.00 228 ALA A C 1
ATOM 1767 O O . ALA A 1 228 ? 15.857 -14.801 2.429 1.00 42.00 228 ALA A O 1
ATOM 1768 N N . SER A 1 229 ? 15.964 -14.089 0.306 1.00 42.38 229 SER A N 1
ATOM 1769 C CA . SER A 1 229 ? 17.404 -13.799 0.322 1.00 42.38 229 SER A CA 1
ATOM 1770 C C . SER A 1 229 ? 17.754 -12.306 0.257 1.00 42.38 229 SER A C 1
ATOM 1772 O O . SER A 1 229 ? 18.935 -11.982 0.369 1.00 42.38 229 SER A O 1
ATOM 1774 N N . TRP A 1 230 ? 16.773 -11.401 0.103 1.00 46.69 230 TRP A N 1
ATOM 1775 C CA . TRP A 1 230 ? 17.019 -9.984 -0.243 1.00 46.69 230 TRP A CA 1
ATOM 1776 C C . TRP A 1 230 ? 16.547 -8.937 0.758 1.00 46.69 230 TRP A C 1
ATOM 1778 O O . TRP A 1 230 ? 16.601 -7.748 0.470 1.00 46.69 230 TRP A O 1
ATOM 1788 N N . SER A 1 231 ? 16.169 -9.326 1.964 1.00 52.06 231 SER A N 1
ATOM 1789 C CA . SER A 1 231 ? 15.818 -8.349 2.989 1.00 52.06 231 SER A CA 1
ATOM 1790 C C . SER A 1 231 ? 16.483 -8.720 4.295 1.00 52.06 231 SER A C 1
ATOM 1792 O O . SER A 1 231 ? 16.208 -9.791 4.830 1.00 52.06 231 SER A O 1
ATOM 1794 N N . ASP A 1 232 ? 17.301 -7.817 4.843 1.00 58.72 232 ASP A N 1
ATOM 1795 C CA . ASP A 1 232 ? 17.412 -7.750 6.296 1.00 58.72 232 ASP A CA 1
ATOM 1796 C C . ASP A 1 232 ? 15.993 -7.431 6.796 1.00 58.72 232 ASP A C 1
ATOM 1798 O O . ASP A 1 232 ? 15.485 -6.333 6.530 1.00 58.72 232 ASP A O 1
ATOM 1802 N N . PRO A 1 233 ? 15.312 -8.354 7.492 1.00 60.16 233 PRO A N 1
ATOM 1803 C CA . PRO A 1 233 ? 13.944 -8.123 7.938 1.00 60.16 233 PRO A CA 1
ATOM 1804 C C . PRO A 1 233 ? 13.826 -6.910 8.878 1.00 60.16 233 PRO A C 1
ATOM 1806 O O . PRO A 1 233 ? 12.731 -6.386 9.105 1.00 60.16 233 PRO A O 1
ATOM 1809 N N . LYS A 1 234 ? 14.953 -6.419 9.416 1.00 64.81 234 LYS A N 1
ATOM 1810 C CA . LYS A 1 234 ? 15.034 -5.159 10.160 1.00 64.81 234 LYS A CA 1
ATOM 1811 C C . LYS A 1 234 ? 14.880 -3.937 9.260 1.00 64.81 234 LYS A C 1
ATOM 1813 O O . LYS A 1 234 ? 14.170 -3.014 9.652 1.00 64.81 234 LYS A O 1
ATOM 1818 N N . VAL A 1 235 ? 15.495 -3.934 8.075 1.00 67.50 235 VAL A N 1
ATOM 1819 C CA . VAL A 1 235 ? 15.356 -2.850 7.088 1.00 67.50 235 VAL A CA 1
ATOM 1820 C C . VAL A 1 235 ? 13.906 -2.761 6.645 1.00 67.50 235 VAL A C 1
ATOM 1822 O O . VAL A 1 235 ? 13.313 -1.691 6.727 1.00 67.50 235 VAL A O 1
ATOM 1825 N N . PHE A 1 236 ? 13.295 -3.889 6.279 1.00 67.31 236 PHE A N 1
ATOM 1826 C CA . PHE A 1 236 ? 11.894 -3.903 5.868 1.00 67.31 236 PHE A CA 1
ATOM 1827 C C . PHE A 1 236 ? 10.971 -3.347 6.962 1.00 67.31 236 PHE A C 1
ATOM 1829 O O . PHE A 1 236 ? 10.166 -2.456 6.702 1.00 67.31 236 PHE A O 1
ATOM 1836 N N . ARG A 1 237 ? 11.138 -3.789 8.217 1.00 68.38 237 ARG A N 1
ATOM 1837 C CA . ARG A 1 237 ? 10.380 -3.250 9.358 1.00 68.38 237 ARG A CA 1
ATOM 1838 C C . ARG A 1 237 ? 10.589 -1.746 9.534 1.00 68.38 237 ARG A C 1
ATOM 1840 O O . ARG A 1 237 ? 9.619 -1.022 9.746 1.00 68.38 237 ARG A O 1
ATOM 1847 N N . ALA A 1 238 ? 11.833 -1.280 9.465 1.00 76.31 238 ALA A N 1
ATOM 1848 C CA . ALA A 1 238 ? 12.163 0.135 9.614 1.00 76.31 238 ALA A CA 1
ATOM 1849 C C . ALA A 1 238 ? 11.589 0.993 8.475 1.00 76.31 238 ALA A C 1
ATOM 1851 O O . ALA A 1 238 ? 11.290 2.169 8.679 1.00 76.31 238 ALA A O 1
ATOM 1852 N N . LYS A 1 239 ? 11.419 0.399 7.291 1.00 82.81 239 LYS A N 1
ATOM 1853 C CA . LYS A 1 239 ? 11.023 1.074 6.052 1.00 82.81 239 LYS A CA 1
ATOM 1854 C C . LYS A 1 239 ? 9.590 0.800 5.621 1.00 82.81 239 LYS A C 1
ATOM 1856 O O . LYS A 1 239 ? 9.144 1.334 4.615 1.00 82.81 239 LYS A O 1
ATOM 1861 N N . LEU A 1 240 ? 8.825 0.049 6.406 1.00 78.38 240 LEU A N 1
ATOM 1862 C CA . LEU A 1 240 ? 7.476 -0.351 6.030 1.00 78.38 240 LEU A CA 1
ATOM 1863 C C . LEU A 1 240 ? 6.548 0.835 5.740 1.00 78.38 240 LEU A C 1
ATOM 1865 O O . LEU A 1 240 ? 5.774 0.795 4.789 1.00 78.38 240 LEU A O 1
ATOM 1869 N N . GLY A 1 241 ? 6.625 1.895 6.548 1.00 80.25 241 GLY A N 1
ATOM 1870 C CA . GLY A 1 241 ? 5.839 3.105 6.305 1.00 80.25 241 GLY A CA 1
ATOM 1871 C C . GLY A 1 241 ? 6.166 3.758 4.959 1.00 80.25 241 GLY A C 1
ATOM 1872 O O . GLY A 1 241 ? 5.261 4.233 4.284 1.00 80.25 241 GLY A O 1
ATOM 1873 N N . GLU A 1 242 ? 7.438 3.728 4.557 1.00 88.19 242 GLU A N 1
ATOM 1874 C CA . GLU A 1 242 ? 7.935 4.257 3.282 1.00 88.19 242 GLU A CA 1
ATOM 1875 C C . GLU A 1 242 ? 7.472 3.387 2.106 1.00 88.19 242 GLU A C 1
ATOM 1877 O O . GLU A 1 242 ? 6.891 3.908 1.159 1.00 88.19 242 GLU A O 1
ATOM 1882 N N . ILE A 1 243 ? 7.614 2.061 2.221 1.00 86.62 243 ILE A N 1
ATOM 1883 C CA . ILE A 1 243 ? 7.131 1.078 1.234 1.00 86.62 243 ILE A CA 1
ATOM 1884 C C . ILE A 1 243 ? 5.629 1.247 0.996 1.00 86.62 243 ILE A C 1
ATOM 1886 O O . ILE A 1 243 ? 5.182 1.362 -0.141 1.00 86.62 243 ILE A O 1
ATOM 1890 N N . HIS A 1 244 ? 4.840 1.298 2.072 1.00 83.94 244 HIS A N 1
ATOM 1891 C CA . HIS A 1 244 ? 3.388 1.413 1.973 1.00 83.94 244 HIS A CA 1
ATOM 1892 C C . HIS A 1 244 ? 2.965 2.764 1.387 1.00 83.94 244 HIS A C 1
ATOM 1894 O O . HIS A 1 244 ? 2.053 2.820 0.571 1.00 83.94 244 HIS A O 1
ATOM 1900 N N . ALA A 1 245 ? 3.629 3.858 1.772 1.00 87.56 245 ALA A N 1
ATOM 1901 C CA . ALA A 1 245 ? 3.340 5.177 1.217 1.00 87.56 245 ALA A CA 1
ATOM 1902 C C . ALA A 1 245 ? 3.674 5.258 -0.282 1.00 87.56 245 ALA A C 1
ATOM 1904 O O . ALA A 1 245 ? 2.881 5.799 -1.049 1.00 87.56 245 ALA A O 1
ATOM 1905 N N . ALA A 1 246 ? 4.8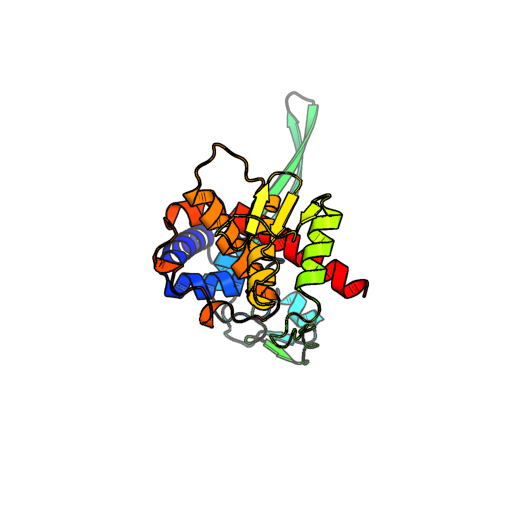14 4.704 -0.702 1.00 92.69 246 ALA A N 1
ATOM 1906 C CA . ALA A 1 246 ? 5.222 4.686 -2.103 1.00 92.69 246 ALA A CA 1
ATOM 1907 C C . ALA A 1 246 ? 4.296 3.809 -2.961 1.00 92.69 246 ALA A C 1
ATOM 1909 O O . ALA A 1 246 ? 3.855 4.248 -4.021 1.00 92.69 246 ALA A O 1
ATOM 1910 N N . ALA A 1 247 ? 3.938 2.614 -2.480 1.00 89.75 247 ALA A N 1
ATOM 1911 C CA . ALA A 1 247 ? 2.989 1.741 -3.167 1.00 89.75 247 ALA A CA 1
ATOM 1912 C C . ALA A 1 247 ? 1.603 2.386 -3.304 1.00 89.75 247 ALA A C 1
ATOM 1914 O O . ALA A 1 247 ? 1.027 2.356 -4.390 1.00 89.75 247 ALA A O 1
ATOM 1915 N N . ASN A 1 248 ? 1.103 3.028 -2.243 1.00 88.69 248 ASN A N 1
ATOM 1916 C CA . ASN A 1 248 ? -0.187 3.715 -2.275 1.00 88.69 248 ASN A CA 1
ATOM 1917 C C . ASN A 1 248 ? -0.219 4.837 -3.316 1.00 88.69 248 ASN A C 1
ATOM 1919 O O . ASN A 1 248 ? -1.188 4.931 -4.048 1.00 88.69 248 ASN A O 1
ATOM 1923 N N . ARG A 1 249 ? 0.849 5.633 -3.459 1.00 93.19 249 ARG A N 1
ATOM 1924 C CA . ARG A 1 249 ? 0.896 6.685 -4.493 1.00 93.19 249 ARG A CA 1
ATOM 1925 C C . ARG A 1 249 ? 0.738 6.136 -5.909 1.00 93.19 249 ARG A C 1
ATOM 1927 O O . ARG A 1 249 ? 0.077 6.757 -6.734 1.00 93.19 249 ARG A O 1
ATOM 1934 N N . ILE A 1 250 ? 1.335 4.978 -6.186 1.00 92.81 250 ILE A N 1
ATOM 1935 C CA . ILE A 1 250 ? 1.191 4.319 -7.487 1.00 92.81 250 ILE A CA 1
ATOM 1936 C C . ILE A 1 250 ? -0.239 3.790 -7.648 1.00 92.81 250 ILE A C 1
ATOM 1938 O O . ILE A 1 250 ? -0.844 4.010 -8.691 1.00 92.81 250 ILE A O 1
ATOM 1942 N N . ILE A 1 251 ? -0.788 3.130 -6.624 1.00 89.31 251 ILE A N 1
ATOM 1943 C CA . ILE A 1 251 ? -2.153 2.582 -6.645 1.00 89.31 251 ILE A CA 1
ATOM 1944 C C . ILE A 1 251 ? -3.200 3.690 -6.834 1.00 89.31 251 ILE A C 1
ATOM 1946 O O . ILE A 1 251 ? -4.020 3.583 -7.740 1.00 89.31 251 ILE A O 1
ATOM 1950 N N . ASP A 1 252 ? -3.117 4.787 -6.079 1.00 87.31 252 ASP A N 1
ATOM 1951 C CA . ASP A 1 252 ? -4.010 5.948 -6.210 1.00 87.31 252 ASP A CA 1
ATOM 1952 C C . ASP A 1 252 ? -3.943 6.545 -7.633 1.00 87.31 252 ASP A C 1
ATOM 1954 O O . ASP A 1 252 ? -4.953 6.947 -8.222 1.00 87.31 252 ASP A O 1
ATOM 1958 N N . GLY A 1 253 ? -2.739 6.577 -8.219 1.00 86.81 253 GLY A N 1
ATOM 1959 C CA . GLY A 1 253 ? -2.526 6.993 -9.604 1.00 86.81 253 GLY A CA 1
ATOM 1960 C C . GLY A 1 253 ? -3.183 6.054 -10.618 1.00 86.81 253 GLY A C 1
ATOM 1961 O O . GLY A 1 253 ? -3.758 6.527 -11.598 1.00 86.81 253 GLY A O 1
ATOM 1962 N N . LEU A 1 254 ? -3.140 4.738 -10.378 1.00 85.81 254 LEU A N 1
ATOM 1963 C CA . LEU A 1 254 ? -3.800 3.736 -11.221 1.00 85.81 254 LEU A CA 1
ATOM 1964 C C . LEU A 1 254 ? -5.327 3.855 -11.144 1.00 85.81 254 LEU A C 1
ATOM 1966 O O . LEU A 1 254 ? -5.981 3.808 -12.185 1.00 85.81 254 LEU A O 1
ATOM 1970 N N . GLU A 1 255 ? -5.887 4.061 -9.949 1.00 81.00 255 GLU A N 1
ATOM 1971 C CA . GLU A 1 255 ? -7.327 4.283 -9.756 1.00 81.00 255 GLU A CA 1
ATOM 1972 C C . GLU A 1 255 ? -7.796 5.543 -10.498 1.00 81.00 255 GLU A C 1
ATOM 1974 O O . GLU A 1 255 ? -8.759 5.494 -11.262 1.00 81.00 255 GLU A O 1
ATOM 1979 N N . THR A 1 256 ? -7.049 6.645 -10.376 1.00 78.94 256 THR A N 1
ATOM 1980 C CA . THR A 1 256 ? -7.353 7.903 -11.080 1.00 78.94 256 THR A CA 1
ATOM 1981 C C . THR A 1 256 ? -7.324 7.731 -12.603 1.00 78.94 256 THR A C 1
ATOM 1983 O O . THR A 1 256 ? -8.158 8.293 -13.313 1.00 78.94 256 THR A O 1
ATOM 1986 N N . TYR A 1 257 ? -6.370 6.954 -13.126 1.00 68.31 257 TYR A N 1
ATOM 1987 C CA . TYR A 1 257 ? -6.266 6.698 -14.564 1.00 68.31 257 TYR A CA 1
ATOM 1988 C C . TYR A 1 257 ? -7.403 5.814 -15.085 1.00 68.31 257 TYR A C 1
ATOM 1990 O O . TYR A 1 257 ? -7.898 6.049 -16.185 1.00 68.31 257 TYR A O 1
ATOM 1998 N N . ALA A 1 258 ? -7.825 4.820 -14.299 1.00 63.69 258 ALA A N 1
ATOM 1999 C CA . ALA A 1 258 ? -8.927 3.929 -14.650 1.00 63.69 258 ALA A CA 1
ATOM 2000 C C . ALA A 1 258 ? -10.283 4.654 -14.698 1.00 63.69 258 ALA A C 1
ATOM 2002 O O .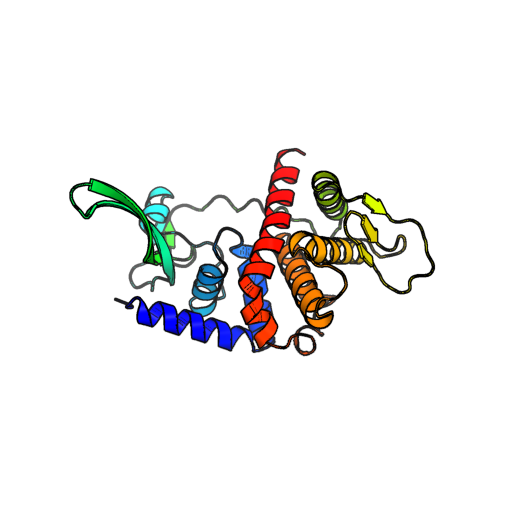 ALA A 1 258 ? -11.137 4.284 -15.495 1.00 63.69 258 ALA A O 1
ATOM 2003 N N . GLU A 1 259 ? -10.484 5.695 -13.884 1.00 55.50 259 GLU A N 1
ATOM 2004 C CA . GLU A 1 259 ? -11.700 6.523 -13.917 1.00 55.50 259 GLU A CA 1
ATOM 2005 C C . GLU A 1 259 ? -11.755 7.495 -15.111 1.00 55.50 259 GLU A C 1
ATOM 2007 O O . GLU A 1 259 ? -12.834 7.968 -15.473 1.00 55.50 259 GLU A O 1
ATOM 2012 N N . ALA A 1 260 ? -10.604 7.820 -15.711 1.00 52.78 260 ALA A N 1
ATOM 2013 C CA . ALA A 1 260 ? -10.487 8.783 -16.807 1.00 52.78 260 ALA A CA 1
ATOM 2014 C C . ALA A 1 260 ? -10.502 8.153 -18.216 1.00 52.78 260 ALA A C 1
ATOM 2016 O O . ALA A 1 260 ? -10.629 8.894 -19.196 1.00 52.78 260 ALA A O 1
ATOM 2017 N N . ALA A 1 261 ? -10.337 6.829 -18.314 1.00 50.19 261 ALA A N 1
ATOM 2018 C CA . ALA A 1 261 ? -10.312 6.050 -19.557 1.00 50.19 261 ALA A CA 1
ATOM 2019 C C . ALA A 1 261 ? -11.705 5.526 -19.945 1.00 50.19 261 ALA A C 1
ATOM 2021 O O . ALA A 1 261 ? -11.992 5.506 -21.165 1.00 50.19 261 ALA A O 1
#